Protein AF-A0A7G1HW44-F1 (afdb_monomer)

Solvent-accessible surface area (backbone atoms only — not comparable to full-atom values): 15250 Å² total; per-residue (Å²): 143,89,87,84,89,88,86,82,90,78,90,86,83,90,76,84,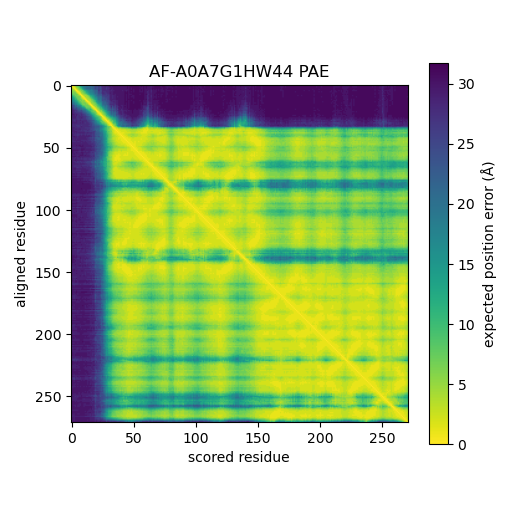83,81,76,78,78,68,87,70,71,72,80,70,82,71,68,96,60,76,20,38,31,26,34,92,52,54,68,44,82,44,69,32,54,98,80,53,42,61,50,80,44,70,35,37,39,75,42,32,75,57,61,30,33,32,36,53,46,84,44,67,51,65,42,99,84,75,46,72,44,55,23,75,90,33,51,45,72,74,47,43,72,42,64,27,54,59,75,40,43,60,34,66,45,36,33,39,40,41,67,88,74,52,46,67,87,48,66,28,33,39,32,41,38,60,43,62,69,40,75,40,33,60,31,94,88,48,30,47,41,31,37,42,36,40,32,50,50,75,53,75,44,73,46,82,41,61,20,42,37,36,35,55,84,80,71,45,74,45,80,29,55,34,33,36,33,76,79,44,69,30,37,34,35,44,43,62,83,35,87,89,12,45,44,61,41,41,38,51,98,88,30,44,30,39,26,67,79,40,70,36,49,74,43,93,91,61,41,59,30,27,36,32,32,42,35,37,52,41,77,89,77,42,26,40,43,29,43,35,36,46,32,27,65,54,97,93,38,85,43,63,75,71,85,57,66,30,60,35,36,38,34,58,44,95,80

Radius of gyration: 30.4 Å; Cα contacts (8 Å, |Δi|>4): 606; chains: 1; bounding box: 50×98×84 Å

Foldseek 3Di:
DDDDDDDDDDDDDDDDPPDPPPVPPDPPVDDPQQKAKAFPDQEAEDAAELPRQKDKGKMFIPDLAAKFKKFKDKDFDADPVRHTAAAPVFKDWPDGIWMRHRPDGMTITMIGGDSVPAAQVHWHKIKIAIDTDPSYDHDPPHHRMHIYIYHHDFDKDKDPAWKWKQWPPVRDIDTFIWIATPRFRKIWTACRPHHRQIWIWHADPQQKIWGPWDFRDADPVQGTKTKTWIFGQPPVQQKTWIFIFIWGDDPNDIDTPPPGTTIMMIRDDPD

Organism: NCBI:txid2751153

Mean predicted aligned error: 10.19 Å

pLDDT: mean 86.53, std 17.84, range [30.5, 98.56]

Nearest PDB structures (foldseek):
  4dqa-assembly1_A  TM=3.983E-01  e=2.771E-07  Bacteroides ovatus ATCC 8483
  5d6h-assembly1_A  TM=4.907E-01  e=2.111E-04  Acinetobacter baumannii
  6fq0-assembly1_A  TM=4.341E-01  e=9.930E-05  Acinetobacter baumannii
  6fq0-assembly2_C  TM=4.669E-01  e=2.714E-04  Acinetobacter baumannii
  6fqa-assembly1_A  TM=3.899E-01  e=3.318E-04  Acinetobacter baumannii

Structure (mmCIF, N/CA/C/O backbone):
data_AF-A0A7G1HW44-F1
#
_entry.id   AF-A0A7G1HW44-F1
#
loop_
_atom_site.group_PDB
_atom_site.id
_atom_site.type_symbol
_atom_site.label_atom_id
_atom_site.label_alt_id
_atom_site.label_comp_id
_atom_site.label_asym_id
_atom_site.label_entity_id
_atom_site.label_seq_id
_atom_site.pdbx_PDB_ins_code
_atom_site.Cartn_x
_atom_site.Cartn_y
_atom_site.Cartn_z
_atom_site.occupancy
_atom_site.B_iso_or_equiv
_atom_site.auth_seq_id
_atom_site.auth_comp_id
_atom_site.auth_asym_id
_atom_site.auth_atom_id
_atom_site.pdbx_PDB_model_num
ATOM 1 N N . MET A 1 1 ? -28.325 -77.961 57.033 1.00 35.78 1 MET A N 1
ATOM 2 C CA . MET A 1 1 ? -27.182 -78.465 57.826 1.00 35.78 1 MET A CA 1
ATOM 3 C C . MET A 1 1 ? -26.415 -79.504 57.015 1.00 35.78 1 MET A C 1
ATOM 5 O O . MET A 1 1 ? -26.866 -80.635 56.928 1.00 35.78 1 MET A O 1
ATOM 9 N N . LYS A 1 2 ? -25.303 -79.101 56.390 1.00 31.94 2 LYS A 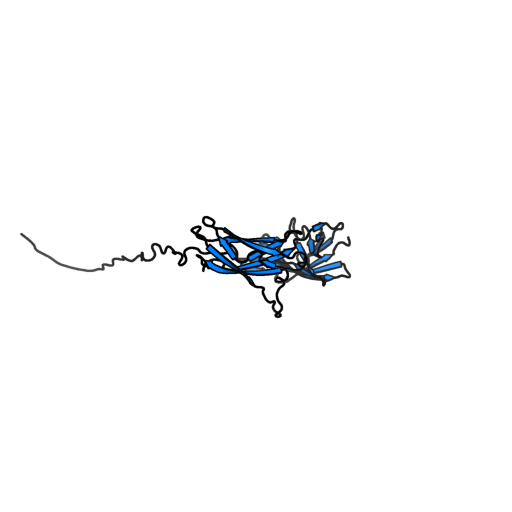N 1
ATOM 10 C CA . LYS A 1 2 ? -24.035 -79.847 56.276 1.00 31.94 2 LYS A CA 1
ATOM 11 C C . LYS A 1 2 ? -23.067 -79.009 55.435 1.00 31.94 2 LYS A C 1
ATOM 13 O O . LYS A 1 2 ? -23.323 -78.721 54.275 1.00 31.94 2 LYS A O 1
ATOM 18 N N . MET A 1 3 ? -21.997 -78.586 56.093 1.00 30.50 3 MET A N 1
ATOM 19 C CA . MET A 1 3 ? -20.846 -77.860 55.570 1.00 30.50 3 MET A CA 1
ATOM 20 C C . MET A 1 3 ? -19.638 -78.784 55.757 1.00 30.50 3 MET A C 1
ATOM 22 O O . MET A 1 3 ? -19.587 -79.453 56.784 1.00 30.50 3 MET A O 1
ATOM 26 N N . ASN A 1 4 ? -18.724 -78.833 54.784 1.00 34.66 4 ASN A N 1
ATOM 27 C CA . ASN A 1 4 ? -17.294 -79.185 54.909 1.00 34.66 4 ASN A CA 1
ATOM 28 C C . ASN A 1 4 ? -16.662 -78.951 53.519 1.00 34.66 4 ASN A C 1
ATOM 30 O O . ASN A 1 4 ? -16.995 -79.659 52.578 1.00 34.66 4 ASN A O 1
ATOM 34 N N . LYS A 1 5 ? -16.035 -77.795 53.253 1.00 36.66 5 LYS A N 1
ATOM 35 C CA . LYS A 1 5 ? -14.621 -77.423 53.496 1.00 36.66 5 LYS A CA 1
ATOM 36 C C . LYS A 1 5 ? -13.607 -78.397 52.889 1.00 36.66 5 LYS A C 1
ATOM 38 O O . LYS A 1 5 ? -13.350 -79.409 53.517 1.00 36.66 5 LYS A O 1
ATOM 43 N N . TYR A 1 6 ? -12.953 -77.987 51.794 1.00 39.91 6 TYR A N 1
ATOM 44 C CA . TYR A 1 6 ? -11.495 -78.081 51.621 1.00 39.91 6 TYR A CA 1
ATOM 45 C C . TYR A 1 6 ? -10.973 -76.901 50.780 1.00 39.91 6 TYR A C 1
ATOM 47 O O . TYR A 1 6 ? -11.603 -76.469 49.819 1.00 39.91 6 TYR A O 1
ATOM 55 N N . ILE A 1 7 ? -9.849 -76.364 51.251 1.00 44.31 7 ILE A N 1
ATOM 56 C CA . ILE A 1 7 ? -9.056 -75.207 50.808 1.00 44.31 7 ILE A CA 1
ATOM 57 C C . ILE A 1 7 ? -7.880 -75.727 49.971 1.00 44.31 7 ILE A C 1
ATOM 59 O O . ILE A 1 7 ? -7.338 -76.749 50.366 1.00 44.31 7 ILE A O 1
ATOM 63 N N . PHE A 1 8 ? -7.466 -75.020 48.909 1.00 35.97 8 PHE A N 1
ATOM 64 C CA . PHE A 1 8 ? -6.069 -74.798 48.444 1.00 35.97 8 PHE A CA 1
ATOM 65 C C . PHE A 1 8 ? -6.146 -73.961 47.145 1.00 35.97 8 PHE A C 1
ATOM 67 O O . PHE A 1 8 ? -6.734 -74.421 46.176 1.00 35.97 8 PHE A O 1
ATOM 74 N N . GLY A 1 9 ? -5.849 -72.651 47.161 1.00 31.97 9 GLY A N 1
ATOM 75 C CA . GLY A 1 9 ? -4.537 -72.064 46.804 1.00 31.97 9 GLY A CA 1
ATOM 76 C C . GLY A 1 9 ? -4.448 -71.879 45.272 1.00 31.97 9 GLY A C 1
ATOM 77 O O . GLY A 1 9 ? -4.696 -72.826 44.551 1.00 31.97 9 GLY A O 1
ATOM 78 N N . THR A 1 10 ? -4.118 -70.747 44.644 1.00 38.28 10 THR A N 1
ATOM 79 C CA . THR A 1 10 ? -3.303 -69.588 45.033 1.00 38.28 10 THR A CA 1
ATOM 80 C C . THR A 1 10 ? -3.475 -68.516 43.929 1.00 38.28 10 THR A C 1
ATOM 82 O O . THR A 1 10 ? -3.509 -68.875 42.759 1.00 38.28 10 THR A O 1
ATOM 85 N N . LEU A 1 11 ? -3.565 -67.236 44.326 1.00 32.91 11 LEU A N 1
ATOM 86 C CA . LEU A 1 11 ? -2.976 -66.026 43.706 1.00 32.91 11 LEU A CA 1
ATOM 87 C C . LEU A 1 11 ? -3.201 -65.707 42.200 1.00 32.91 11 LEU A C 1
ATOM 89 O O . LEU A 1 11 ? -2.666 -66.392 41.340 1.00 32.91 11 LEU A O 1
ATOM 93 N N . LEU A 1 12 ? -3.827 -64.560 41.881 1.00 35.59 12 LEU A N 1
ATOM 94 C CA . LEU A 1 12 ? -3.123 -63.327 41.456 1.00 35.59 12 LEU A CA 1
ATOM 95 C C . LEU A 1 12 ? -4.098 -62.193 41.030 1.00 35.59 12 LEU A C 1
ATOM 97 O O . LEU A 1 12 ? -4.793 -62.285 40.027 1.00 35.59 12 LEU A O 1
ATOM 101 N N . ILE A 1 13 ? -4.042 -61.112 41.819 1.00 39.69 13 ILE A N 1
ATOM 102 C CA . ILE A 1 13 ? -4.157 -59.676 41.488 1.00 39.69 13 ILE A CA 1
ATOM 103 C C . ILE A 1 13 ? -5.475 -59.143 40.896 1.00 39.69 13 ILE A C 1
ATOM 105 O O . ILE A 1 13 ? -5.727 -59.134 39.696 1.00 39.69 13 ILE A O 1
ATOM 109 N N . SER A 1 14 ? -6.236 -58.524 41.797 1.00 42.66 14 SER A N 1
ATOM 110 C CA . SER A 1 14 ? -7.119 -57.390 41.547 1.00 42.66 14 SER A CA 1
ATOM 111 C C . SER A 1 14 ? -6.328 -56.136 41.158 1.00 42.66 14 SER A C 1
ATOM 113 O O . SER A 1 14 ? -5.509 -55.679 41.955 1.00 42.66 14 SER A O 1
ATOM 115 N N . SER A 1 15 ? -6.677 -55.521 40.030 1.00 41.69 15 SER A N 1
ATOM 116 C CA . SER A 1 15 ? -6.490 -54.083 39.809 1.00 41.69 15 SER A CA 1
ATOM 117 C C . SER A 1 15 ? -7.667 -53.558 38.997 1.00 41.69 15 SER A C 1
ATOM 119 O O . SER A 1 15 ? -7.714 -53.690 37.777 1.00 41.69 15 SER A O 1
ATOM 121 N N . PHE A 1 16 ? -8.635 -52.970 39.698 1.00 39.31 16 PHE A N 1
ATOM 122 C CA . PHE A 1 16 ? -9.555 -52.007 39.111 1.00 39.31 16 PHE A CA 1
ATOM 123 C C . PHE A 1 16 ? -8.724 -50.832 38.585 1.00 39.31 16 PHE A C 1
ATOM 125 O O . PHE A 1 16 ? -8.149 -50.092 39.378 1.00 39.31 16 PHE A O 1
ATOM 132 N N . LEU A 1 17 ? -8.673 -50.639 37.268 1.00 38.75 17 LEU A N 1
ATOM 133 C CA . LEU A 1 17 ? -8.375 -49.328 36.695 1.00 38.75 17 LEU A CA 1
ATOM 134 C C . LEU A 1 17 ? -9.709 -48.613 36.473 1.00 38.75 17 LEU A C 1
ATOM 136 O O . LEU A 1 17 ? -10.231 -48.542 35.366 1.00 38.75 17 LEU A O 1
ATOM 140 N N . ILE A 1 18 ? -10.280 -48.130 37.577 1.00 53.81 18 ILE A N 1
ATOM 141 C CA . ILE A 1 18 ? -11.112 -46.928 37.552 1.00 53.81 18 ILE A CA 1
ATOM 142 C C . ILE A 1 18 ? -10.111 -45.780 37.619 1.00 53.81 18 ILE A C 1
ATOM 144 O O . ILE A 1 18 ? -9.377 -45.665 38.597 1.00 53.81 18 ILE A O 1
ATOM 148 N N . GLY A 1 19 ? -10.036 -44.994 36.553 1.00 43.62 19 GLY A N 1
ATOM 149 C CA . GLY A 1 19 ? -9.106 -43.873 36.474 1.00 43.62 19 GLY A CA 1
ATOM 150 C C . GLY A 1 19 ? -8.881 -43.365 35.057 1.00 43.62 19 GLY A C 1
ATOM 151 O O . GLY A 1 19 ? -7.753 -43.045 34.703 1.00 43.62 19 GLY A O 1
ATOM 152 N N . CYS A 1 20 ? -9.925 -43.305 34.226 1.00 42.66 20 CYS A N 1
ATOM 153 C CA . CYS A 1 20 ? -9.957 -42.227 33.246 1.00 42.66 20 CYS A CA 1
ATOM 154 C C . CYS A 1 20 ? -10.457 -41.014 34.017 1.00 42.66 20 CYS A C 1
ATOM 156 O O . CYS A 1 20 ? -11.630 -40.972 34.383 1.00 42.66 20 CYS A O 1
ATOM 158 N N . ASP A 1 21 ? -9.537 -40.102 34.316 1.00 43.69 21 ASP A N 1
ATOM 159 C CA . ASP A 1 21 ? -9.827 -38.777 34.849 1.00 43.69 21 ASP A CA 1
ATOM 160 C C . ASP A 1 21 ? -10.982 -38.162 34.047 1.00 43.69 21 ASP A C 1
ATOM 162 O O . ASP A 1 21 ? -10.829 -37.777 32.886 1.00 43.69 21 ASP A O 1
ATOM 166 N N . GLN A 1 22 ? -12.168 -38.122 34.655 1.00 47.12 22 GLN A N 1
ATOM 167 C CA . GLN A 1 22 ? -13.298 -37.334 34.165 1.00 47.12 22 GLN A CA 1
ATOM 168 C C . GLN A 1 22 ? -13.203 -35.879 34.651 1.00 47.12 22 GLN A C 1
ATOM 170 O O . GLN A 1 22 ? -14.144 -35.111 34.470 1.00 47.12 22 GLN A O 1
ATOM 175 N N . ASP A 1 23 ? -12.048 -35.465 35.177 1.00 43.97 23 ASP A N 1
ATOM 176 C CA . ASP A 1 23 ? -11.799 -34.118 35.700 1.00 43.97 23 ASP A CA 1
ATOM 177 C C . ASP A 1 23 ? -11.651 -33.034 34.613 1.00 43.97 23 ASP A C 1
ATOM 179 O O . ASP A 1 23 ? -11.389 -31.873 34.916 1.00 43.97 23 ASP A O 1
ATOM 183 N N . ASN A 1 24 ? -11.883 -33.369 33.339 1.00 46.97 24 ASN A N 1
ATOM 184 C CA . ASN A 1 24 ? -11.988 -32.389 32.251 1.00 46.97 24 ASN A CA 1
ATOM 185 C C . ASN A 1 24 ? -13.293 -32.506 31.447 1.00 46.97 24 ASN A C 1
ATOM 187 O O . ASN A 1 24 ? -13.356 -32.101 30.285 1.00 46.97 24 ASN A O 1
ATOM 191 N N . ILE A 1 25 ? -14.366 -33.020 32.055 1.00 44.84 25 ILE A N 1
ATOM 192 C CA . ILE A 1 25 ? -15.710 -32.773 31.529 1.00 44.84 25 ILE A CA 1
ATOM 193 C C . ILE A 1 25 ? -16.033 -31.299 31.804 1.00 44.84 25 ILE A C 1
ATOM 195 O O . ILE A 1 25 ? -16.249 -30.884 32.939 1.00 44.84 25 ILE A O 1
ATOM 199 N N . THR A 1 26 ? -16.035 -30.505 30.731 1.00 42.62 26 THR A N 1
ATOM 200 C CA . THR A 1 26 ? -16.551 -29.128 30.669 1.00 42.62 26 THR A CA 1
ATOM 201 C C . THR A 1 26 ? -15.900 -28.123 31.624 1.00 42.62 26 THR A C 1
ATOM 203 O O . THR A 1 26 ? -16.559 -27.568 32.497 1.00 42.62 26 THR A O 1
ATOM 206 N N . ARG A 1 27 ? -14.649 -27.727 31.359 1.00 39.88 27 ARG A N 1
ATOM 207 C CA . ARG A 1 27 ? -14.338 -26.298 31.524 1.00 39.88 27 ARG A CA 1
ATOM 208 C C . ARG A 1 27 ? -15.000 -25.559 30.368 1.00 39.88 27 ARG A C 1
ATOM 210 O O . ARG A 1 27 ? -14.387 -25.327 29.330 1.00 39.88 27 ARG A O 1
ATOM 217 N N . ILE A 1 28 ? -16.285 -25.254 30.531 1.00 47.22 28 ILE A N 1
ATOM 218 C CA . ILE A 1 28 ? -16.857 -24.102 29.842 1.00 47.22 28 ILE A CA 1
ATOM 219 C C . ILE A 1 28 ? -16.009 -22.937 30.344 1.00 47.22 28 ILE A C 1
ATOM 221 O O . ILE A 1 28 ? -15.959 -22.688 31.547 1.00 47.22 28 ILE A O 1
ATOM 225 N N . TYR A 1 29 ? -15.241 -22.316 29.453 1.00 43.34 29 TYR A N 1
ATOM 226 C CA . TYR A 1 29 ? -14.604 -21.048 29.772 1.00 43.34 29 TYR A CA 1
ATOM 227 C C . TYR A 1 29 ? -15.740 -20.044 29.957 1.00 43.34 29 TYR A C 1
ATOM 229 O O . TYR A 1 29 ? -16.271 -19.514 28.985 1.00 43.34 29 TYR A O 1
ATOM 237 N N . GLU A 1 30 ? -16.177 -19.855 31.198 1.00 48.72 30 GLU A N 1
ATOM 238 C CA . GLU A 1 30 ? -17.011 -18.717 31.541 1.00 48.72 30 GLU A CA 1
ATOM 239 C C . GLU A 1 30 ? -16.129 -17.476 31.425 1.00 48.72 30 GLU A C 1
ATOM 241 O O . GLU A 1 30 ? -15.041 -17.405 31.993 1.00 48.72 30 GLU A O 1
ATOM 246 N N . SER A 1 31 ? -16.561 -16.527 30.601 1.00 52.78 31 SER A N 1
ATOM 247 C CA . SER A 1 31 ? -15.946 -15.209 30.520 1.00 52.78 31 SER A CA 1
ATOM 248 C C . SER A 1 31 ? -15.977 -14.570 31.908 1.00 52.78 31 SER A C 1
ATOM 250 O O . SER A 1 31 ? -17.054 -14.287 32.429 1.00 52.78 31 SER A O 1
ATOM 252 N N . ASP A 1 32 ? -14.810 -14.277 32.484 1.00 57.69 32 ASP A N 1
ATOM 253 C CA . ASP A 1 32 ? -14.697 -13.659 33.814 1.00 57.69 32 ASP A CA 1
ATOM 254 C C . ASP A 1 32 ? -15.343 -12.250 33.881 1.00 57.69 32 ASP A C 1
ATOM 256 O O . ASP A 1 32 ? -15.446 -11.652 34.952 1.00 57.69 32 ASP A O 1
ATOM 260 N N . THR A 1 33 ? -15.750 -11.681 32.734 1.00 57.88 33 THR A N 1
ATOM 261 C CA . THR A 1 33 ? -16.135 -10.261 32.572 1.00 57.88 33 THR A CA 1
ATOM 262 C C . THR A 1 33 ? -17.417 -10.014 31.760 1.00 57.88 33 THR A C 1
ATOM 264 O O . THR A 1 33 ? -17.798 -8.859 31.577 1.00 57.88 33 THR A O 1
ATOM 267 N N . TYR A 1 34 ? -18.116 -11.058 31.304 1.00 66.56 34 TYR A N 1
ATOM 268 C CA . TYR A 1 34 ? -19.456 -11.012 30.684 1.00 66.56 34 TYR A CA 1
ATOM 269 C C . TYR A 1 34 ? -19.645 -10.208 29.381 1.00 66.56 34 TYR A C 1
ATOM 271 O O . TYR A 1 34 ? -20.762 -10.187 28.863 1.00 66.56 34 TYR A O 1
ATOM 279 N N . ASN A 1 35 ? -18.610 -9.579 28.808 1.00 81.06 35 ASN A N 1
ATOM 280 C CA . ASN A 1 35 ? -18.684 -8.959 27.479 1.00 81.06 35 ASN A CA 1
ATOM 281 C C . ASN A 1 35 ? -17.291 -8.555 26.950 1.00 81.06 35 ASN A C 1
ATOM 283 O O . ASN A 1 35 ? -16.842 -7.420 27.160 1.00 81.06 35 ASN A O 1
ATOM 287 N N . TYR A 1 36 ? -16.588 -9.471 26.278 1.00 89.19 36 TYR A N 1
ATOM 288 C CA . TYR A 1 36 ? -15.274 -9.166 25.710 1.00 89.19 36 TYR A CA 1
ATOM 289 C C . TYR A 1 36 ? -15.357 -8.369 24.414 1.00 89.19 36 TYR A C 1
ATOM 291 O O . TYR A 1 36 ? -16.129 -8.713 23.525 1.00 89.19 36 TYR A O 1
ATOM 299 N N . ILE A 1 37 ? -14.503 -7.353 24.285 1.00 90.94 37 ILE A N 1
ATOM 300 C CA . ILE A 1 37 ? -14.380 -6.507 23.094 1.00 90.94 37 ILE A CA 1
ATOM 301 C C . ILE A 1 37 ? -13.022 -6.728 22.431 1.00 90.94 37 ILE A C 1
ATOM 303 O O . ILE A 1 37 ? -11.995 -6.843 23.109 1.00 90.94 37 ILE A O 1
ATOM 307 N N . SER A 1 38 ? -13.011 -6.791 21.100 1.00 93.06 38 SER A N 1
ATOM 308 C CA . SER A 1 38 ? -11.784 -6.934 20.316 1.00 93.06 38 SER A CA 1
ATOM 309 C C . SER A 1 38 ? -11.924 -6.444 18.874 1.00 93.06 38 SER A C 1
ATOM 311 O O . SER A 1 38 ? -13.026 -6.339 18.328 1.00 93.06 38 SER A O 1
ATOM 313 N N . PHE A 1 39 ? -10.781 -6.177 18.246 1.00 94.88 39 PHE A N 1
ATOM 314 C CA . PHE A 1 39 ? -10.674 -6.131 16.793 1.00 94.88 39 PHE A CA 1
ATOM 315 C C . PHE A 1 39 ? -10.660 -7.548 16.214 1.00 94.88 39 PHE A C 1
ATOM 317 O O . PHE A 1 39 ? -10.146 -8.480 16.834 1.00 94.88 39 PHE A O 1
ATOM 324 N N . GLN A 1 40 ? -11.156 -7.690 14.985 1.00 91.31 40 GLN A N 1
ATOM 325 C CA . GLN A 1 40 ? -11.051 -8.943 14.233 1.00 91.31 40 GLN A CA 1
ATOM 326 C C . GLN A 1 40 ? -9.613 -9.220 13.766 1.00 91.31 40 GLN A C 1
ATOM 328 O O . GLN A 1 40 ? -9.179 -10.367 13.754 1.00 91.31 40 GLN A O 1
ATOM 333 N N . ASN A 1 41 ? -8.876 -8.164 13.410 1.00 91.44 41 ASN A N 1
ATOM 334 C CA . ASN A 1 41 ? -7.503 -8.221 12.913 1.00 91.44 41 ASN A CA 1
ATOM 335 C C . ASN A 1 41 ? -6.615 -7.263 13.719 1.00 91.44 41 ASN A C 1
ATOM 337 O O . ASN A 1 41 ? -7.101 -6.272 14.261 1.00 91.44 41 ASN A O 1
ATOM 341 N N . ASP A 1 42 ? -5.312 -7.528 13.768 1.00 92.00 42 ASP A N 1
ATOM 342 C CA . ASP A 1 42 ? -4.312 -6.658 14.403 1.00 92.00 42 ASP A CA 1
ATOM 343 C C . ASP A 1 42 ? -3.586 -5.733 13.417 1.00 92.00 42 ASP A C 1
ATOM 345 O O . ASP A 1 42 ? -2.875 -4.824 13.849 1.00 92.00 42 ASP A O 1
ATOM 349 N N . VAL A 1 43 ? -3.812 -5.900 12.111 1.00 95.00 43 VAL A N 1
ATOM 350 C CA . VAL A 1 43 ? -3.292 -5.025 11.054 1.00 95.00 43 VAL A CA 1
ATOM 351 C C . VAL A 1 43 ? -4.396 -4.678 10.056 1.00 95.00 43 VAL A C 1
ATOM 353 O O . VAL A 1 43 ? -5.142 -5.547 9.606 1.00 95.00 43 VAL A O 1
ATOM 356 N N . LEU A 1 44 ? -4.469 -3.403 9.676 1.00 95.94 44 LEU A N 1
ATOM 357 C CA . LEU A 1 44 ? -5.292 -2.887 8.588 1.00 95.94 44 LEU A CA 1
ATOM 358 C C . LEU A 1 44 ? -4.426 -2.019 7.675 1.00 95.94 44 LEU A C 1
ATOM 360 O O . LEU A 1 44 ? -3.958 -0.962 8.087 1.00 95.94 44 LEU A O 1
ATOM 364 N N . ASN A 1 45 ? -4.253 -2.443 6.425 1.00 95.38 45 ASN A N 1
ATOM 365 C CA . ASN A 1 45 ? -3.635 -1.624 5.385 1.00 95.38 45 ASN A CA 1
ATOM 366 C C . ASN A 1 45 ? -4.736 -1.108 4.457 1.00 95.38 45 ASN A C 1
ATOM 368 O O . ASN A 1 45 ? -5.543 -1.895 3.961 1.00 95.38 45 ASN A O 1
ATOM 372 N N . LYS A 1 46 ? -4.779 0.204 4.234 1.00 95.75 46 LYS A N 1
ATOM 373 C CA . LYS A 1 46 ? -5.808 0.860 3.430 1.00 95.75 46 LYS A CA 1
ATOM 374 C C . LYS A 1 46 ? -5.168 1.845 2.456 1.00 95.75 46 LYS A C 1
ATOM 376 O O . LYS A 1 46 ? -4.482 2.781 2.860 1.00 95.75 46 LYS A O 1
ATOM 381 N N . GLU A 1 47 ? -5.443 1.651 1.173 1.00 95.94 47 GLU A N 1
ATOM 382 C CA . GLU A 1 47 ? -5.283 2.706 0.176 1.00 95.94 47 GLU A CA 1
ATOM 383 C C . GLU A 1 47 ? -6.588 3.513 0.122 1.00 95.94 47 GLU A C 1
ATOM 385 O O . GLU A 1 47 ? -7.663 2.936 -0.069 1.00 95.94 47 GLU A O 1
ATOM 390 N N . VAL A 1 48 ? -6.510 4.825 0.355 1.00 96.44 48 VAL A N 1
ATOM 391 C CA . VAL A 1 48 ? -7.673 5.725 0.337 1.00 96.44 48 VAL A CA 1
ATOM 392 C C . VAL A 1 48 ? -7.845 6.387 -1.020 1.00 96.44 48 VAL A C 1
ATOM 394 O O . VAL A 1 48 ? -6.875 6.830 -1.642 1.00 96.44 48 VAL A O 1
ATOM 397 N N . GLU A 1 49 ? -9.095 6.466 -1.470 1.00 95.31 49 GLU A N 1
ATOM 398 C CA . GLU A 1 49 ? -9.465 7.159 -2.705 1.00 95.31 49 GLU A CA 1
ATOM 399 C C . GLU A 1 49 ? -9.246 8.681 -2.594 1.00 95.31 49 GLU A C 1
ATOM 401 O O . GLU A 1 49 ? -9.116 9.243 -1.504 1.00 95.31 49 GLU A O 1
ATOM 406 N N . LYS A 1 50 ? -9.259 9.393 -3.732 1.00 92.25 50 LYS A N 1
ATOM 407 C CA . LYS A 1 50 ? -8.956 10.841 -3.800 1.00 92.25 50 LYS A CA 1
ATOM 408 C C . LYS A 1 50 ? -9.772 11.715 -2.841 1.00 92.25 50 LYS A C 1
ATOM 410 O O . LYS A 1 50 ? -9.279 12.764 -2.432 1.00 92.25 50 LYS A O 1
ATOM 415 N N . THR A 1 51 ? -10.992 11.296 -2.514 1.00 93.62 51 THR A N 1
ATOM 416 C CA . THR A 1 51 ? -11.943 12.023 -1.661 1.00 93.62 51 THR A CA 1
ATOM 417 C C . THR A 1 51 ? -12.339 11.246 -0.403 1.00 93.62 51 THR A C 1
ATOM 419 O O . THR A 1 51 ? -13.235 11.680 0.315 1.00 93.62 51 THR A O 1
ATOM 422 N N . GLU A 1 52 ? -11.722 10.093 -0.131 1.00 95.44 52 GLU A N 1
ATOM 423 C CA . GLU A 1 52 ? -12.028 9.257 1.038 1.00 95.44 52 GLU A CA 1
ATOM 424 C C . GLU A 1 52 ? -11.268 9.782 2.264 1.00 95.44 52 GLU A C 1
ATOM 426 O O . GLU A 1 52 ? -10.188 9.316 2.616 1.00 95.44 52 GLU A O 1
ATOM 431 N N . ASN A 1 53 ? -11.816 10.821 2.892 1.00 96.12 53 ASN A N 1
ATOM 432 C CA . ASN A 1 53 ? -11.220 11.492 4.051 1.00 96.12 53 ASN A CA 1
ATOM 433 C C . ASN A 1 53 ? -11.650 10.888 5.400 1.00 96.12 53 ASN A C 1
ATOM 435 O O . ASN A 1 53 ? -11.345 11.452 6.450 1.00 96.12 53 ASN A O 1
ATOM 439 N N . THR A 1 54 ? -12.378 9.773 5.384 1.00 96.75 54 THR A N 1
ATOM 440 C CA . THR A 1 54 ? -12.828 9.069 6.587 1.00 96.75 54 THR A CA 1
ATOM 441 C C . THR A 1 54 ? -12.583 7.573 6.449 1.00 96.75 54 THR A C 1
ATOM 443 O O . THR A 1 54 ? -12.637 7.028 5.348 1.00 96.75 54 THR A O 1
ATOM 446 N N . LEU A 1 55 ? -12.307 6.905 7.569 1.00 97.31 55 LEU A N 1
ATOM 447 C CA . LEU A 1 55 ? -12.168 5.451 7.634 1.00 97.31 55 LEU A CA 1
ATOM 448 C C . LEU A 1 55 ? -12.927 4.914 8.844 1.00 97.31 55 LEU A C 1
ATOM 450 O O . LEU A 1 55 ? -12.711 5.364 9.967 1.00 97.31 55 LEU A O 1
ATOM 454 N N . GLU A 1 56 ? -13.794 3.932 8.614 1.00 97.50 56 GLU A N 1
ATOM 455 C CA . GLU A 1 56 ? -14.513 3.234 9.676 1.00 97.50 56 GLU A CA 1
ATOM 456 C C . GLU A 1 56 ? -13.857 1.880 9.960 1.00 97.50 56 GLU A C 1
ATOM 458 O O . GLU A 1 56 ? -13.591 1.100 9.046 1.00 97.50 56 GLU A O 1
ATOM 463 N N . ILE A 1 57 ? -13.608 1.598 11.236 1.00 97.31 57 ILE A N 1
ATOM 464 C CA . ILE A 1 57 ? -12.996 0.357 11.708 1.00 97.31 57 ILE A CA 1
ATOM 465 C C . ILE A 1 57 ? -13.958 -0.304 12.685 1.00 97.31 57 ILE A C 1
ATOM 467 O O . ILE A 1 57 ? -14.295 0.267 13.726 1.00 9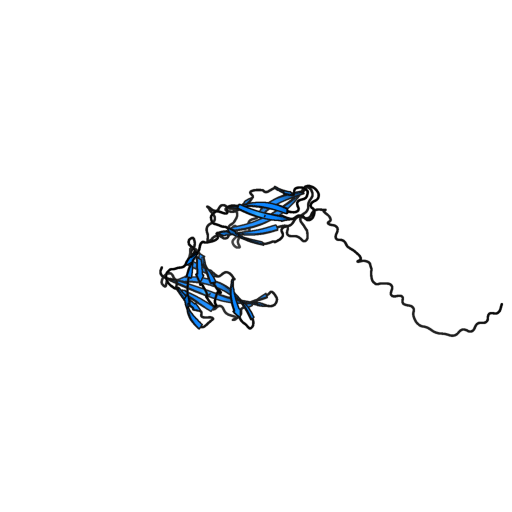7.31 57 ILE A O 1
ATOM 471 N N . SER A 1 58 ? -14.387 -1.515 12.345 1.00 96.50 58 SER A N 1
ATOM 472 C CA . SER A 1 58 ? -15.290 -2.304 13.174 1.00 96.50 58 SER A CA 1
ATOM 473 C C . SER A 1 58 ? -14.567 -2.897 14.379 1.00 96.50 58 SER A C 1
ATOM 475 O O . SER A 1 58 ? -13.485 -3.481 14.264 1.00 96.50 58 SER A O 1
ATOM 477 N N . ILE A 1 59 ? -15.205 -2.775 15.536 1.00 95.12 59 ILE A N 1
ATOM 478 C CA . ILE A 1 59 ? -14.878 -3.500 16.758 1.00 95.12 59 ILE A CA 1
ATOM 479 C C . ILE A 1 59 ? -16.074 -4.349 17.160 1.00 95.12 59 ILE A C 1
ATOM 481 O O . ILE A 1 59 ? -17.226 -3.945 16.990 1.00 95.12 59 ILE A O 1
ATOM 485 N N . TYR A 1 60 ? -15.790 -5.521 17.709 1.00 94.06 60 TYR A N 1
ATOM 486 C CA . TYR A 1 60 ? -16.811 -6.506 18.024 1.00 94.06 60 TYR A CA 1
ATOM 487 C C . TYR A 1 60 ? -16.829 -6.805 19.505 1.00 94.06 60 TYR A C 1
ATOM 489 O O . TYR A 1 60 ? -15.792 -6.752 20.172 1.00 94.06 60 TYR A O 1
ATOM 497 N N . ARG A 1 61 ? -18.015 -7.154 19.994 1.00 91.75 61 ARG A N 1
ATOM 498 C CA . ARG A 1 61 ? -18.232 -7.617 21.354 1.00 91.75 61 ARG A CA 1
ATOM 499 C C . ARG A 1 61 ? -18.872 -9.002 21.378 1.00 91.75 61 ARG A C 1
ATOM 501 O O . ARG A 1 61 ? -19.665 -9.334 20.500 1.00 91.75 61 ARG A O 1
ATOM 508 N N . GLU A 1 62 ? -18.525 -9.795 22.381 1.00 89.19 62 GLU A N 1
ATOM 509 C CA . GLU A 1 62 ? -19.002 -11.171 22.552 1.00 89.19 62 GLU A CA 1
ATOM 510 C C . GLU A 1 62 ? -20.489 -11.236 22.933 1.00 89.19 62 GLU A C 1
ATOM 512 O O . GLU A 1 62 ? -21.223 -12.076 22.417 1.00 89.19 62 GLU A O 1
ATOM 517 N N . SER A 1 63 ? -20.945 -10.334 23.810 1.00 86.69 63 SER A N 1
ATOM 518 C CA . SER A 1 63 ? -22.315 -10.321 24.327 1.00 86.69 63 SER A CA 1
ATOM 519 C C . SER A 1 63 ? -23.075 -9.092 23.847 1.00 86.69 63 SER A C 1
ATOM 521 O O . SER A 1 63 ? -22.599 -7.964 23.951 1.00 86.69 63 SER A O 1
ATOM 523 N N . THR A 1 64 ? -24.299 -9.287 23.360 1.00 90.00 64 THR A N 1
ATOM 524 C CA . THR A 1 64 ? -25.195 -8.192 22.955 1.00 90.00 64 THR A CA 1
ATOM 525 C C . THR A 1 64 ? -26.065 -7.667 24.097 1.00 90.00 64 THR A C 1
ATOM 527 O O . THR A 1 64 ? -26.833 -6.724 23.896 1.00 90.00 64 THR A O 1
ATOM 530 N N . GLN A 1 65 ? -25.954 -8.252 25.293 1.00 87.19 65 GLN A N 1
ATOM 531 C CA . GLN A 1 65 ? -26.748 -7.850 26.451 1.00 87.19 65 GLN A CA 1
ATOM 532 C C . GLN A 1 65 ? -26.249 -6.527 27.032 1.00 87.19 65 GLN A C 1
ATOM 534 O O . GLN A 1 65 ? -25.052 -6.333 27.249 1.00 87.19 65 GLN A O 1
ATOM 539 N N . GLY A 1 66 ? -27.190 -5.619 27.297 1.00 86.88 66 GLY A N 1
ATOM 540 C CA . GLY A 1 66 ? -26.907 -4.302 27.852 1.00 86.88 66 GLY A CA 1
ATOM 541 C C . GLY A 1 66 ? -26.072 -3.397 26.941 1.00 86.88 66 GLY A C 1
ATOM 542 O O . GLY A 1 66 ? -25.630 -3.765 25.844 1.00 86.88 66 GLY A O 1
ATOM 543 N N . ASN A 1 67 ? -25.851 -2.178 27.424 1.00 89.12 67 ASN A N 1
ATOM 544 C CA . ASN A 1 67 ? -24.951 -1.220 26.793 1.00 89.12 67 ASN A CA 1
ATOM 545 C C . ASN A 1 67 ? -23.525 -1.422 27.308 1.00 89.12 67 ASN A C 1
ATOM 547 O O . ASN A 1 67 ? -23.323 -1.668 28.499 1.00 89.12 67 ASN A O 1
ATOM 551 N N . ALA A 1 68 ? -22.550 -1.247 26.422 1.00 92.00 68 ALA A N 1
ATOM 552 C CA . ALA A 1 68 ? -21.131 -1.297 26.750 1.00 92.00 68 ALA A CA 1
ATOM 553 C C . ALA A 1 68 ? -20.382 -0.157 26.064 1.00 92.00 68 ALA A C 1
ATOM 555 O O . ALA A 1 68 ? -20.793 0.301 24.996 1.00 92.00 68 ALA A O 1
ATOM 556 N N . SER A 1 69 ? -19.275 0.295 26.652 1.00 93.62 69 SER A N 1
ATOM 557 C CA . SER A 1 69 ? -18.440 1.317 26.021 1.00 93.62 69 SER A CA 1
ATOM 558 C C . SER A 1 69 ? -16.948 1.122 26.260 1.00 93.62 69 SER A C 1
ATOM 560 O O . SER A 1 69 ? -16.518 0.682 27.327 1.00 93.62 69 SER A O 1
ATOM 562 N N . VAL A 1 70 ? -16.165 1.496 25.250 1.00 94.69 70 VAL A N 1
ATOM 563 C CA . VAL A 1 70 ? -14.698 1.525 25.271 1.00 94.69 70 VAL A CA 1
ATOM 564 C C . VAL A 1 70 ? -14.198 2.883 24.808 1.00 94.69 70 VAL A C 1
ATOM 566 O O . VAL A 1 70 ? -14.864 3.571 24.033 1.00 94.69 70 VAL A O 1
ATOM 569 N N . THR A 1 71 ? -13.003 3.247 25.249 1.00 96.75 71 THR A N 1
ATOM 570 C CA . THR A 1 71 ? -12.268 4.387 24.706 1.00 96.75 71 THR A CA 1
ATOM 571 C C . THR A 1 71 ? -11.256 3.894 23.676 1.00 96.75 71 THR A C 1
ATOM 573 O O . THR A 1 71 ? -10.568 2.904 23.919 1.00 96.75 71 THR A O 1
ATOM 576 N N . ALA A 1 72 ? -11.157 4.582 22.543 1.00 97.25 72 ALA A N 1
ATOM 577 C CA . ALA A 1 72 ? -10.119 4.399 21.540 1.00 97.25 72 ALA A CA 1
ATOM 578 C C . ALA A 1 72 ? -9.066 5.508 21.665 1.00 97.25 72 ALA A C 1
ATOM 580 O O . ALA A 1 72 ? -9.402 6.687 21.792 1.00 97.25 72 ALA A O 1
ATOM 581 N N . GLU A 1 73 ? -7.793 5.131 21.592 1.00 97.44 73 GLU A N 1
ATOM 582 C CA . GLU A 1 73 ? -6.655 6.049 21.672 1.00 97.44 73 GLU A CA 1
ATOM 583 C C . GLU A 1 73 ? -5.655 5.762 20.548 1.00 97.44 73 GLU A C 1
ATOM 585 O O . GLU A 1 73 ? -5.396 4.600 20.225 1.00 97.44 73 GLU A O 1
ATOM 590 N N . LEU A 1 74 ? -5.088 6.822 19.961 1.00 97.12 74 LEU A N 1
ATOM 591 C CA . LEU A 1 74 ? -4.071 6.723 18.913 1.00 97.12 74 LEU A CA 1
ATOM 592 C C . LEU A 1 74 ? -2.662 6.763 19.507 1.00 97.12 74 LEU A C 1
ATOM 594 O O . LEU A 1 74 ? -2.315 7.663 20.270 1.00 97.12 74 LEU A O 1
ATOM 598 N N . PHE A 1 75 ? -1.830 5.826 19.073 1.00 95.25 75 PHE A N 1
ATOM 599 C CA . PHE A 1 75 ? -0.418 5.724 19.408 1.00 95.25 75 PHE A CA 1
ATOM 600 C C . PHE A 1 75 ? 0.398 5.752 18.121 1.00 95.25 75 PHE A C 1
ATOM 602 O O . PHE A 1 75 ? 0.183 4.950 17.214 1.00 95.25 75 PHE A O 1
ATOM 609 N N . PHE A 1 76 ? 1.361 6.661 18.050 1.00 92.38 76 PHE A N 1
ATOM 610 C CA . PHE A 1 76 ? 2.233 6.814 16.891 1.00 92.38 76 PHE A CA 1
ATOM 611 C C . PHE A 1 76 ? 3.611 6.253 17.233 1.00 92.38 76 PHE A C 1
ATOM 613 O O . PHE A 1 76 ? 4.130 6.482 18.327 1.00 92.38 76 PHE A O 1
ATOM 620 N N . GLN A 1 77 ? 4.148 5.424 16.338 1.00 82.44 77 GLN A N 1
ATOM 621 C CA . GLN A 1 77 ? 5.427 4.750 16.556 1.00 82.44 77 GLN A CA 1
ATOM 622 C C . GLN A 1 77 ? 6.576 5.721 16.302 1.00 82.44 77 GLN A C 1
ATOM 624 O O . GLN A 1 77 ? 6.482 6.558 15.412 1.00 82.44 77 GLN A O 1
ATOM 629 N N . GLN A 1 78 ? 7.670 5.574 17.044 1.00 83.00 78 GLN A N 1
ATOM 630 C CA . GLN A 1 78 ? 8.929 6.215 16.679 1.00 83.00 78 GLN A CA 1
ATOM 631 C C . GLN A 1 78 ? 9.644 5.397 15.598 1.00 83.00 78 GLN A C 1
ATOM 633 O O . GLN A 1 78 ? 9.521 4.171 15.545 1.00 83.00 78 GLN A O 1
ATOM 638 N N . ASP A 1 79 ? 10.362 6.076 14.715 1.00 76.81 79 ASP A N 1
ATOM 639 C CA . ASP A 1 79 ? 11.317 5.472 13.803 1.00 76.81 79 ASP A CA 1
ATOM 640 C C . ASP A 1 79 ? 12.604 5.058 14.545 1.00 76.81 79 ASP A C 1
ATOM 642 O O . ASP A 1 79 ? 12.825 5.385 15.714 1.00 76.81 79 ASP A O 1
ATOM 646 N N . GLY A 1 80 ? 13.471 4.305 13.861 1.00 71.19 80 GLY A N 1
ATOM 647 C CA . GLY A 1 80 ? 14.730 3.814 14.435 1.00 71.19 80 GLY A CA 1
ATOM 648 C C . GLY A 1 80 ? 15.750 4.907 14.784 1.00 71.19 80 GLY A C 1
ATOM 649 O O . GLY A 1 80 ? 16.751 4.608 15.428 1.00 71.19 80 GLY A O 1
ATOM 650 N N . ASN A 1 81 ? 15.496 6.156 14.387 1.00 75.25 81 ASN A N 1
ATOM 651 C CA . ASN A 1 81 ? 16.341 7.322 14.628 1.00 75.25 81 ASN A CA 1
ATOM 652 C C . ASN A 1 81 ? 15.752 8.259 15.703 1.00 75.25 81 ASN A C 1
ATOM 654 O O . ASN A 1 81 ? 16.303 9.333 15.944 1.00 75.25 81 ASN A O 1
ATOM 658 N N . GLY A 1 82 ? 14.651 7.869 16.358 1.00 72.81 82 GLY A N 1
ATOM 659 C CA . GLY A 1 82 ? 13.965 8.662 17.382 1.00 72.81 82 GLY A CA 1
ATOM 660 C C . GLY A 1 82 ? 13.008 9.730 16.836 1.00 72.81 82 GLY A C 1
ATOM 661 O O . GLY A 1 82 ? 12.413 10.460 17.631 1.00 72.81 82 GLY A O 1
ATOM 662 N N . GLY A 1 83 ? 12.835 9.824 15.514 1.00 75.62 83 GLY A N 1
ATOM 663 C CA . GLY A 1 83 ? 11.747 10.575 14.887 1.00 75.62 83 GLY A CA 1
ATOM 664 C C . GLY A 1 83 ? 10.412 9.851 15.063 1.00 75.62 83 GLY A C 1
ATOM 665 O O . GLY A 1 83 ? 10.378 8.689 15.451 1.00 75.62 83 GLY A O 1
ATOM 666 N N . GLU A 1 84 ? 9.284 10.514 14.826 1.00 82.12 84 GLU A N 1
ATOM 667 C CA . GLU A 1 84 ? 7.978 9.842 14.798 1.00 82.12 84 GLU A CA 1
ATOM 668 C C . GLU A 1 84 ? 7.697 9.345 13.375 1.00 82.12 84 GLU A C 1
ATOM 670 O O . GLU A 1 84 ? 7.893 10.084 12.410 1.00 82.12 84 GLU A O 1
ATOM 675 N N . GLN A 1 85 ? 7.226 8.105 13.227 1.00 84.31 85 GLN A N 1
ATOM 676 C CA . GLN A 1 85 ? 6.728 7.629 11.942 1.00 84.31 85 GLN A CA 1
ATOM 677 C C . GLN A 1 85 ? 5.572 8.529 11.476 1.00 84.31 85 GLN A C 1
ATOM 679 O O . GLN A 1 85 ? 4.733 8.913 12.298 1.00 84.31 85 GLN A O 1
ATOM 684 N N . PRO A 1 86 ? 5.481 8.838 10.170 1.00 87.38 86 PRO A N 1
ATOM 685 C CA . PRO A 1 86 ? 4.400 9.656 9.635 1.00 87.38 86 PRO A CA 1
ATOM 686 C C . PRO A 1 86 ? 3.039 9.101 10.068 1.00 87.38 86 PRO A C 1
ATOM 688 O O . PRO A 1 86 ? 2.773 7.914 9.909 1.00 87.38 86 PRO A O 1
ATOM 691 N N . GLY A 1 87 ? 2.164 9.936 10.624 1.00 91.75 87 GLY A N 1
ATOM 692 C CA . GLY A 1 87 ? 0.852 9.476 11.087 1.00 91.75 87 GLY A CA 1
ATOM 693 C C . GLY A 1 87 ? 0.049 10.553 11.799 1.00 91.75 87 GLY A C 1
ATOM 694 O O . GLY A 1 87 ? -1.074 10.851 11.394 1.00 91.75 87 GLY A O 1
ATOM 695 N N . ARG A 1 88 ? 0.634 11.171 12.828 1.00 93.06 88 ARG A N 1
ATOM 696 C CA . ARG A 1 88 ? -0.051 12.128 13.713 1.00 93.06 88 ARG A CA 1
ATOM 697 C C . ARG A 1 88 ? -0.599 13.353 12.997 1.00 93.06 88 ARG A C 1
ATOM 699 O O . ARG A 1 88 ? -1.639 13.873 13.382 1.00 93.06 88 ARG A O 1
ATOM 706 N N . GLU A 1 89 ? 0.090 13.804 11.957 1.00 92.50 89 GLU A N 1
ATOM 707 C CA . GLU A 1 89 ? -0.322 14.972 11.176 1.00 92.50 89 GLU A CA 1
ATOM 708 C C . GLU A 1 89 ? -1.494 14.684 10.228 1.00 92.50 89 GLU A C 1
ATOM 710 O O . GLU A 1 89 ? -2.137 15.626 9.762 1.00 92.50 89 GLU A O 1
ATOM 715 N N . PHE A 1 90 ? -1.777 13.402 9.965 1.00 93.88 90 PHE A N 1
ATOM 716 C CA . PHE A 1 90 ? -2.740 12.954 8.956 1.00 93.88 90 PHE A CA 1
ATOM 717 C C . PHE A 1 90 ? -3.964 12.271 9.559 1.00 93.88 90 PHE A C 1
ATOM 719 O O . PHE A 1 90 ? -5.034 12.332 8.966 1.00 93.88 90 PHE A O 1
ATOM 726 N N . ILE A 1 91 ? -3.813 11.591 10.699 1.00 96.31 91 ILE A N 1
ATOM 727 C CA . ILE A 1 91 ? -4.836 10.708 11.263 1.00 96.31 91 ILE A CA 1
ATOM 728 C C . ILE A 1 91 ? -5.298 11.245 12.615 1.00 96.31 91 ILE A C 1
ATOM 730 O O . ILE A 1 91 ? -4.497 11.458 13.526 1.00 96.31 91 ILE A O 1
ATOM 734 N N . SER A 1 92 ? -6.611 11.384 12.773 1.00 97.31 92 SER A N 1
ATOM 735 C CA . SER A 1 92 ? -7.249 11.711 14.050 1.00 97.31 92 SER A CA 1
ATOM 736 C C . SER A 1 92 ? -8.513 10.880 14.267 1.00 97.31 92 SER A C 1
ATOM 738 O O . SER A 1 92 ? -9.066 10.323 13.321 1.00 97.31 92 SER A O 1
ATOM 740 N N . LEU A 1 93 ? -8.959 10.767 15.520 1.00 98.00 93 LEU A N 1
ATOM 741 C CA . LEU A 1 93 ? -10.232 10.129 15.857 1.00 98.00 93 LEU A CA 1
ATOM 742 C C . LEU A 1 93 ? -11.371 11.132 15.669 1.00 98.00 93 LEU A C 1
ATOM 744 O O . LEU A 1 93 ? -11.326 12.226 16.227 1.00 98.00 93 LEU A O 1
ATOM 748 N N . ASP A 1 94 ? -12.398 10.737 14.924 1.00 97.81 94 ASP A N 1
ATOM 749 C CA . ASP A 1 94 ? -13.685 11.439 14.875 1.00 97.81 94 ASP A CA 1
ATOM 750 C C . ASP A 1 94 ? -14.521 11.128 16.127 1.00 97.81 94 ASP A C 1
ATOM 752 O O . ASP A 1 94 ? -15.203 11.987 16.681 1.00 97.81 94 ASP A O 1
ATOM 756 N N . ASN A 1 95 ? -14.402 9.899 16.637 1.00 97.56 95 ASN A N 1
ATOM 757 C CA . ASN A 1 95 ? -14.959 9.479 17.913 1.00 97.56 95 ASN A CA 1
ATOM 758 C C . ASN A 1 95 ? -13.921 8.712 18.742 1.00 97.56 95 ASN A C 1
ATOM 760 O O . ASN A 1 95 ? -13.251 7.800 18.266 1.00 97.56 95 ASN A O 1
ATOM 764 N N . ASN A 1 96 ? -13.800 9.068 20.018 1.00 96.19 96 ASN A N 1
ATOM 765 C CA . ASN A 1 96 ? -12.912 8.385 20.958 1.00 96.19 96 ASN A CA 1
ATOM 766 C C . ASN A 1 96 ? -13.671 7.519 21.968 1.00 96.19 96 ASN A C 1
ATOM 768 O O . ASN A 1 96 ? -13.079 6.604 22.520 1.00 96.19 96 ASN A O 1
ATOM 772 N N . ILE A 1 97 ? -14.960 7.771 22.209 1.00 96.50 97 ILE A N 1
ATOM 773 C CA . ILE A 1 97 ? -15.821 6.911 23.030 1.00 96.50 97 ILE A CA 1
ATOM 774 C C . ILE A 1 97 ? -16.720 6.117 22.093 1.00 96.50 97 ILE A C 1
ATOM 776 O O . ILE A 1 97 ? -17.522 6.690 21.353 1.00 96.50 97 ILE A O 1
ATOM 780 N N . ILE A 1 98 ? -16.574 4.797 22.127 1.00 96.62 98 ILE A N 1
ATOM 781 C CA . ILE A 1 98 ? -17.290 3.879 21.252 1.00 96.62 98 ILE A CA 1
ATOM 782 C C . ILE A 1 98 ? -18.302 3.115 22.087 1.00 96.62 98 ILE A C 1
ATOM 784 O O . ILE A 1 98 ? -17.933 2.379 23.004 1.00 96.62 98 ILE A O 1
ATOM 788 N N . THR A 1 99 ? -19.576 3.297 21.761 1.00 95.19 99 THR A N 1
ATOM 789 C CA . THR A 1 99 ? -20.684 2.691 22.496 1.00 95.19 99 THR A CA 1
ATOM 790 C C . THR A 1 99 ? -21.325 1.597 21.663 1.00 95.19 99 THR A C 1
ATOM 792 O O . THR A 1 99 ? -21.690 1.812 20.508 1.00 95.19 99 THR A O 1
ATOM 795 N N . PHE A 1 100 ? -21.514 0.438 22.279 1.00 94.75 100 PHE A N 1
ATOM 796 C CA . PHE A 1 100 ? -22.340 -0.634 21.757 1.00 94.75 100 PHE A CA 1
ATOM 797 C C . PHE A 1 100 ? -23.744 -0.489 22.335 1.00 94.75 100 PHE A C 1
ATOM 799 O O . PHE A 1 100 ? -23.932 -0.577 23.552 1.00 94.75 100 PHE A O 1
ATOM 806 N N . ALA A 1 101 ? -24.722 -0.272 21.460 1.00 92.00 101 ALA A N 1
ATOM 807 C CA . ALA A 1 101 ? -26.125 -0.303 21.845 1.00 92.00 101 ALA A CA 1
ATOM 808 C C . ALA A 1 101 ? -26.571 -1.744 22.133 1.00 92.00 101 ALA A C 1
ATOM 810 O O . ALA A 1 101 ? -26.121 -2.681 21.466 1.00 92.00 101 ALA A O 1
ATOM 811 N N . GLU A 1 102 ? -27.474 -1.912 23.099 1.00 92.38 102 GLU A N 1
ATOM 812 C CA . GLU A 1 102 ? -28.132 -3.187 23.399 1.00 92.38 102 GLU A CA 1
ATOM 813 C C . GLU A 1 102 ? -28.628 -3.892 22.124 1.00 92.38 102 GLU A C 1
ATOM 815 O O . GLU A 1 102 ? -29.143 -3.265 21.198 1.00 92.38 102 GLU A O 1
ATOM 820 N N . GLY A 1 103 ? -28.408 -5.205 22.051 1.00 92.12 103 GLY A N 1
ATOM 821 C CA . GLY A 1 103 ? -28.745 -6.026 20.889 1.00 92.12 103 GLY A CA 1
ATOM 822 C C . GLY A 1 103 ? -27.703 -6.021 19.762 1.00 92.12 103 GLY A C 1
ATOM 823 O O . GLY A 1 103 ? -27.716 -6.942 18.952 1.00 92.12 103 GLY A O 1
ATOM 824 N N . ASN A 1 104 ? -26.764 -5.068 19.725 1.00 93.50 104 ASN A N 1
ATOM 825 C CA . ASN A 1 104 ? -25.737 -4.990 18.675 1.00 93.50 104 ASN A CA 1
ATOM 826 C C . ASN A 1 104 ? -24.397 -5.559 19.138 1.00 93.50 104 ASN A C 1
ATOM 828 O O . ASN A 1 104 ? -23.943 -5.237 20.234 1.00 93.50 104 ASN A O 1
ATOM 832 N N . ASN A 1 105 ? -23.735 -6.357 18.302 1.00 94.06 105 ASN A N 1
ATOM 833 C CA . ASN A 1 105 ? -22.412 -6.933 18.573 1.00 94.06 105 ASN A CA 1
ATOM 834 C C . ASN A 1 105 ? -21.257 -6.167 17.903 1.00 94.06 105 ASN A C 1
ATOM 836 O O . ASN A 1 105 ? -20.100 -6.500 18.136 1.00 94.06 105 ASN A O 1
ATOM 840 N N . GLU A 1 106 ? -21.555 -5.154 17.093 1.00 95.88 106 GLU A N 1
ATOM 841 C CA . GLU A 1 106 ? -20.580 -4.358 16.351 1.00 95.88 106 GLU A CA 1
ATOM 842 C C . GLU A 1 106 ? -20.729 -2.874 16.701 1.00 95.88 106 GLU A C 1
ATOM 844 O O . GLU A 1 106 ? -21.840 -2.358 16.851 1.00 95.88 106 GLU A O 1
ATOM 849 N N . ALA A 1 107 ? -19.600 -2.181 16.810 1.00 96.69 107 ALA A N 1
ATOM 850 C CA . ALA A 1 107 ? -19.527 -0.729 16.845 1.00 96.69 107 ALA A CA 1
ATOM 851 C C . ALA A 1 107 ? -18.342 -0.249 15.996 1.00 96.69 107 ALA A C 1
ATOM 853 O O . ALA A 1 107 ? -17.465 -1.032 15.633 1.00 96.69 107 ALA A O 1
ATOM 854 N N . LYS A 1 108 ? -18.316 1.044 15.662 1.00 97.50 108 LYS A N 1
ATOM 855 C CA . LYS A 1 108 ? -17.338 1.605 14.723 1.00 97.50 108 LYS A CA 1
ATOM 856 C C . LYS A 1 108 ? -16.501 2.710 15.350 1.00 97.50 108 LYS A C 1
ATOM 858 O O . LYS A 1 108 ? -17.035 3.684 15.887 1.00 97.50 108 LYS A O 1
ATOM 863 N N . ILE A 1 109 ? -15.189 2.573 15.208 1.00 98.12 109 ILE A N 1
ATOM 864 C CA . ILE A 1 109 ? -14.233 3.669 15.355 1.00 98.12 109 ILE A CA 1
ATOM 865 C C . ILE A 1 109 ? -14.178 4.399 14.021 1.00 98.12 109 ILE A C 1
ATOM 867 O O . ILE A 1 109 ? -14.081 3.767 12.972 1.00 98.12 109 ILE A O 1
ATOM 871 N N . LYS A 1 110 ? -14.232 5.721 14.060 1.00 98.00 110 LYS A N 1
ATOM 872 C CA . LYS A 1 110 ? -14.176 6.589 12.895 1.00 98.00 110 LYS A CA 1
ATOM 873 C C . LYS A 1 110 ? -12.903 7.410 12.964 1.00 98.00 110 LYS A C 1
ATOM 875 O O . LYS A 1 110 ? -12.633 8.081 13.961 1.00 98.00 110 LYS A O 1
ATOM 880 N N . LEU A 1 111 ? -12.112 7.334 11.906 1.00 98.19 111 LEU A N 1
ATOM 881 C CA . LEU A 1 111 ? -10.925 8.151 11.721 1.00 98.19 111 LEU A CA 1
ATOM 882 C C . LEU A 1 111 ? -11.212 9.254 10.711 1.00 98.19 111 LEU A C 1
ATOM 884 O O . LEU A 1 111 ? -11.845 9.005 9.686 1.00 98.19 111 LEU A O 1
ATOM 888 N N . ASN A 1 112 ? -10.670 10.436 10.981 1.00 97.94 112 ASN A N 1
ATOM 889 C CA . ASN A 1 112 ? -10.538 11.524 10.025 1.00 97.94 112 ASN A CA 1
ATOM 890 C C . ASN A 1 112 ? -9.128 11.491 9.424 1.00 97.94 112 ASN A C 1
ATOM 892 O O . ASN A 1 112 ? -8.142 11.341 10.155 1.00 97.94 112 ASN A O 1
ATOM 896 N N . ILE A 1 113 ? -9.048 11.645 8.102 1.00 97.75 113 ILE A N 1
ATOM 897 C CA . ILE A 1 113 ? -7.813 11.594 7.317 1.00 97.75 113 ILE A CA 1
ATOM 898 C C . ILE A 1 113 ? -7.619 12.937 6.605 1.00 97.75 113 ILE A C 1
ATOM 900 O O . ILE A 1 113 ? -8.424 13.330 5.758 1.00 97.75 113 ILE A O 1
ATOM 904 N N . ASP A 1 114 ? -6.533 13.636 6.926 1.00 96.56 114 ASP A N 1
ATOM 905 C CA . ASP A 1 114 ? -6.148 14.891 6.276 1.00 96.56 114 ASP A CA 1
ATOM 906 C C . ASP A 1 114 ? -5.481 14.607 4.920 1.00 96.56 114 ASP A C 1
ATOM 908 O O . ASP A 1 114 ? -4.258 14.501 4.790 1.00 96.56 114 ASP A O 1
ATOM 912 N N . LEU A 1 115 ? -6.318 14.477 3.887 1.00 94.94 115 LEU A N 1
ATOM 913 C CA . LEU A 1 115 ? -5.881 14.243 2.508 1.00 94.94 115 LEU A CA 1
ATOM 914 C C . LEU A 1 115 ? -5.145 15.436 1.882 1.00 94.94 115 LEU A C 1
ATOM 916 O O . LEU A 1 115 ? -4.583 15.283 0.801 1.00 94.94 115 LEU A O 1
ATOM 920 N N . VAL A 1 116 ? -5.177 16.626 2.491 1.00 93.31 116 VAL A N 1
ATOM 921 C CA . VAL A 1 116 ? -4.428 17.783 1.974 1.00 93.31 116 VAL A CA 1
ATOM 922 C C . VAL A 1 116 ? -2.948 17.632 2.305 1.00 93.31 116 VAL A C 1
ATOM 924 O O . VAL A 1 116 ? -2.100 17.993 1.493 1.00 93.31 116 VAL A O 1
ATOM 927 N N . LYS A 1 117 ? -2.639 17.077 3.480 1.00 92.94 117 LYS A N 1
ATOM 928 C CA . LYS A 1 117 ? -1.261 16.850 3.928 1.00 92.94 117 LYS A CA 1
ATOM 929 C C . LYS A 1 117 ? -0.704 15.503 3.501 1.00 92.94 117 LYS A C 1
ATOM 931 O O . LYS A 1 117 ? 0.492 15.405 3.257 1.00 92.94 117 LYS A O 1
ATOM 936 N N . LEU A 1 118 ? -1.543 14.469 3.441 1.00 95.12 118 LEU A N 1
ATOM 937 C CA . LEU A 1 118 ? -1.098 13.140 3.040 1.00 95.12 118 LEU A CA 1
ATOM 938 C C . LEU A 1 118 ? -0.774 13.149 1.540 1.00 95.12 118 LEU A C 1
ATOM 940 O O . LEU A 1 118 ? -1.679 13.223 0.707 1.00 95.12 118 LEU A O 1
ATOM 944 N N . ASP A 1 119 ? 0.508 13.090 1.191 1.00 93.88 119 ASP A N 1
ATOM 945 C CA . ASP A 1 119 ? 0.947 12.906 -0.193 1.00 93.88 119 ASP A CA 1
ATOM 946 C C . ASP A 1 119 ? 0.909 11.420 -0.611 1.00 93.88 119 ASP A C 1
ATOM 948 O O . ASP A 1 119 ? 0.562 10.536 0.174 1.00 93.88 119 ASP A O 1
ATOM 952 N N . TYR A 1 120 ? 1.217 11.137 -1.879 1.00 94.94 120 TYR A N 1
ATOM 953 C CA . TYR A 1 120 ? 1.194 9.772 -2.426 1.00 94.94 120 TYR A CA 1
ATOM 954 C C . TYR A 1 120 ? 2.446 8.949 -2.091 1.00 94.94 120 TYR A C 1
ATOM 956 O O . TYR A 1 120 ? 2.430 7.734 -2.266 1.00 94.94 120 TYR A O 1
ATOM 964 N N . LEU A 1 121 ? 3.519 9.586 -1.612 1.00 92.88 121 LEU A N 1
ATOM 965 C CA . LEU A 1 121 ? 4.763 8.919 -1.214 1.00 92.88 121 LEU A CA 1
ATOM 966 C C . LEU A 1 121 ? 4.720 8.462 0.250 1.00 92.88 121 LEU A C 1
ATOM 968 O O . LEU A 1 121 ? 5.449 7.557 0.654 1.00 92.88 121 LEU A O 1
ATOM 972 N N . THR A 1 122 ? 3.865 9.090 1.050 1.00 92.19 122 THR A N 1
ATOM 973 C CA . THR A 1 122 ? 3.773 8.885 2.487 1.00 92.19 122 THR A CA 1
ATOM 974 C C . THR A 1 122 ? 2.850 7.720 2.820 1.00 92.19 122 THR A C 1
ATOM 976 O O . THR A 1 122 ? 1.675 7.686 2.447 1.00 92.19 122 THR A O 1
ATOM 979 N N . LYS A 1 123 ? 3.370 6.780 3.613 1.00 92.12 123 LYS A N 1
ATOM 980 C CA . LYS A 1 123 ? 2.579 5.740 4.278 1.00 92.12 123 LYS A CA 1
ATOM 981 C C . LYS A 1 123 ? 2.382 6.137 5.735 1.00 92.12 123 LYS A C 1
ATOM 983 O O . LYS A 1 123 ? 3.280 5.965 6.556 1.00 92.12 123 LYS A O 1
ATOM 988 N N . ALA A 1 124 ? 1.219 6.703 6.041 1.00 94.69 124 ALA A N 1
ATOM 989 C CA . ALA A 1 124 ? 0.860 7.102 7.392 1.00 94.69 124 ALA A CA 1
ATOM 990 C C . ALA A 1 124 ? 0.528 5.868 8.239 1.00 94.69 124 ALA A C 1
ATOM 992 O O . ALA A 1 124 ? -0.187 4.977 7.786 1.00 94.69 124 ALA A O 1
ATOM 993 N N . LYS A 1 125 ? 1.012 5.813 9.479 1.00 95.00 125 LYS A N 1
ATOM 994 C CA . LYS A 1 125 ? 0.818 4.673 10.372 1.00 95.00 125 LYS A CA 1
ATOM 995 C C . LYS A 1 125 ? 0.418 5.120 11.770 1.00 95.00 125 LYS A C 1
ATOM 997 O O . LYS A 1 125 ? 0.967 6.064 12.331 1.00 95.00 125 LYS A O 1
ATOM 1002 N N . THR A 1 126 ? -0.528 4.407 12.362 1.00 95.75 126 THR A N 1
ATOM 1003 C CA . THR A 1 126 ? -0.925 4.580 13.761 1.00 95.75 126 THR A CA 1
ATOM 1004 C C . THR A 1 126 ? -1.307 3.236 14.369 1.00 95.75 126 THR A C 1
ATOM 1006 O O . THR A 1 126 ? -1.617 2.280 13.660 1.00 95.75 126 THR A O 1
ATOM 1009 N N . GLN A 1 127 ? -1.282 3.136 15.689 1.00 96.38 127 GLN A N 1
ATOM 1010 C CA . GLN A 1 127 ? -1.885 2.039 16.427 1.00 96.38 127 GLN A CA 1
ATOM 1011 C C . GLN A 1 127 ? -3.073 2.576 17.218 1.00 96.38 127 GLN A C 1
ATOM 1013 O O . GLN A 1 127 ? -2.931 3.523 17.984 1.00 96.38 127 GLN A O 1
ATOM 1018 N N . ILE A 1 128 ? -4.226 1.936 17.071 1.00 96.94 128 ILE A N 1
ATOM 1019 C CA . ILE A 1 128 ? -5.399 2.209 17.897 1.00 96.94 128 ILE A CA 1
ATOM 1020 C C . ILE A 1 128 ? -5.405 1.196 19.030 1.00 96.94 128 ILE A C 1
ATOM 1022 O O . ILE A 1 128 ? -5.312 -0.004 18.766 1.00 96.94 128 ILE A O 1
ATOM 1026 N N . ARG A 1 129 ? -5.516 1.652 20.277 1.00 95.94 129 ARG A N 1
ATOM 1027 C CA . ARG A 1 129 ? -5.707 0.778 21.444 1.00 95.94 129 ARG A CA 1
ATOM 1028 C C . ARG A 1 129 ? -7.060 1.035 22.080 1.00 95.94 129 ARG A C 1
ATOM 1030 O O . ARG A 1 129 ? -7.515 2.177 22.125 1.00 95.94 129 ARG A O 1
ATOM 1037 N N . LEU A 1 130 ? -7.677 -0.038 22.562 1.00 95.06 130 LEU A N 1
ATOM 1038 C CA . LEU A 1 130 ? -8.937 0.007 23.290 1.00 95.06 130 LEU A CA 1
ATOM 1039 C C . LEU A 1 130 ? -8.689 -0.045 24.793 1.00 95.06 130 LEU A C 1
ATOM 1041 O O . LEU A 1 130 ? -7.973 -0.920 25.282 1.00 95.06 130 LEU A O 1
ATOM 1045 N N . THR A 1 131 ? -9.367 0.838 25.515 1.00 92.88 131 THR A N 1
ATOM 1046 C CA . THR A 1 131 ? -9.421 0.838 26.976 1.00 92.88 131 THR A CA 1
ATOM 1047 C C . THR A 1 131 ? -10.873 0.608 27.410 1.00 92.88 131 THR A C 1
ATOM 1049 O O . THR A 1 131 ? -11.743 1.402 27.037 1.00 92.88 131 THR A O 1
ATOM 1052 N N . PRO A 1 132 ? -11.177 -0.469 28.164 1.00 89.62 132 PRO A N 1
ATOM 1053 C CA . PRO A 1 132 ? -12.514 -0.706 28.709 1.00 89.62 132 PRO A CA 1
ATOM 1054 C C . PRO A 1 132 ? -13.011 0.463 29.557 1.00 89.62 132 PRO A C 1
ATOM 1056 O O . PRO A 1 132 ? -12.227 1.068 30.290 1.00 89.62 132 PRO A O 1
ATOM 1059 N N . LYS A 1 133 ? -14.315 0.748 29.495 1.00 88.31 133 LYS A N 1
ATOM 1060 C CA . LYS A 1 133 ? -14.944 1.768 30.340 1.00 88.31 133 LYS A CA 1
ATOM 1061 C C . LYS A 1 133 ? -16.116 1.209 31.143 1.00 88.31 133 LYS A C 1
ATOM 1063 O O . LYS A 1 133 ? -16.002 1.057 32.353 1.00 88.31 133 LYS A O 1
ATOM 1068 N N . GLU A 1 134 ? -17.229 0.898 30.484 1.00 85.81 134 GLU A N 1
ATOM 1069 C CA . GLU A 1 134 ? -18.459 0.435 31.142 1.00 85.81 134 GLU A CA 1
ATOM 1070 C C . GLU A 1 134 ? -18.897 -0.920 30.582 1.00 85.81 134 GLU A C 1
ATOM 1072 O O . GLU A 1 134 ? -18.935 -1.102 29.362 1.00 85.81 134 GLU A O 1
ATOM 1077 N N . ASN A 1 135 ? -19.255 -1.845 31.483 1.00 83.38 135 ASN A N 1
ATOM 1078 C CA . ASN A 1 135 ? -19.874 -3.148 31.194 1.00 83.38 135 ASN A CA 1
ATOM 1079 C C . ASN A 1 135 ? -19.165 -3.967 30.101 1.00 83.38 135 ASN A C 1
ATOM 1081 O O . ASN A 1 135 ? -19.801 -4.588 29.244 1.00 83.38 135 ASN A O 1
ATOM 1085 N N . CYS A 1 136 ? -17.835 -3.927 30.097 1.00 84.38 136 CYS A N 1
ATOM 1086 C CA . CYS A 1 136 ? -17.022 -4.696 29.170 1.00 84.38 136 CYS A CA 1
ATOM 1087 C C . CYS A 1 136 ? -15.601 -4.888 29.685 1.00 84.38 136 CYS A C 1
ATOM 1089 O O . CYS A 1 136 ? -15.152 -4.250 30.639 1.00 84.38 136 CYS A O 1
ATOM 1091 N N . SER A 1 137 ? -14.872 -5.761 29.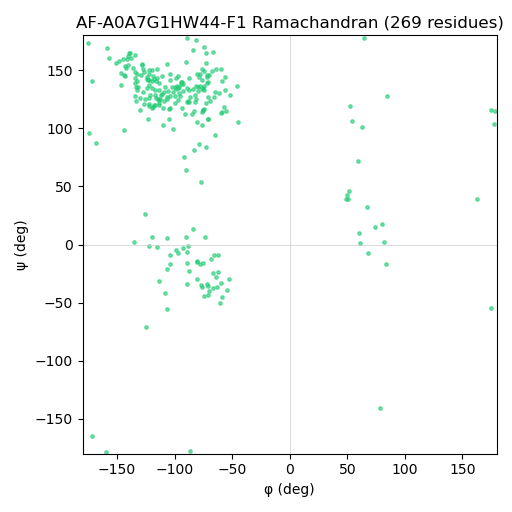007 1.00 85.00 137 SER A N 1
ATOM 1092 C CA . SER A 1 137 ? -13.426 -5.883 29.127 1.00 85.00 137 SER A CA 1
ATOM 1093 C C . SER A 1 137 ? -12.823 -6.161 27.762 1.00 85.00 137 SER A C 1
ATOM 1095 O O . SER A 1 137 ? -13.500 -6.596 26.834 1.00 85.00 137 SER A O 1
ATOM 1097 N N . VAL A 1 138 ? -11.534 -5.890 27.616 1.00 79.62 138 VAL A N 1
ATOM 1098 C CA . VAL A 1 138 ? -10.798 -6.271 26.413 1.00 79.62 138 VAL A CA 1
ATOM 1099 C C . VAL A 1 138 ? -10.454 -7.753 26.520 1.00 79.62 138 VAL A C 1
ATOM 1101 O O . VAL A 1 138 ? -10.040 -8.219 27.581 1.00 79.62 138 VAL A O 1
ATOM 1104 N N . SER A 1 139 ? -10.652 -8.498 25.433 1.00 73.44 139 SER A N 1
ATOM 1105 C CA . SER A 1 139 ? -10.402 -9.941 25.426 1.00 73.44 139 SER A CA 1
ATOM 1106 C C . SER A 1 139 ? -8.927 -10.269 25.722 1.00 73.44 139 SER A C 1
ATOM 1108 O O . SER A 1 139 ? -8.058 -9.727 25.039 1.00 73.44 139 SER A O 1
ATOM 1110 N N . PRO A 1 140 ? -8.621 -11.195 26.656 1.00 71.31 140 PRO A N 1
ATOM 1111 C CA . PRO A 1 140 ? -7.259 -11.689 26.882 1.00 71.31 140 PRO A CA 1
ATOM 1112 C C . PRO A 1 140 ? -6.696 -12.443 25.671 1.00 71.31 140 PRO A C 1
ATOM 1114 O O . PRO A 1 140 ? -5.486 -12.489 25.471 1.00 71.31 140 PRO A O 1
ATOM 1117 N N . PHE A 1 141 ? -7.587 -13.050 24.882 1.00 73.38 141 PHE A N 1
ATOM 1118 C CA . PHE A 1 141 ? -7.254 -13.855 23.705 1.00 73.38 141 PHE A CA 1
ATOM 1119 C C . PHE A 1 141 ? -7.517 -13.114 22.387 1.00 73.38 141 PHE A C 1
ATOM 1121 O O . PHE A 1 141 ? -7.024 -13.520 21.336 1.00 73.38 141 PHE A O 1
ATOM 1128 N N . GLY A 1 142 ? -8.301 -12.037 22.433 1.00 78.69 142 GLY A N 1
ATOM 1129 C CA . GLY A 1 142 ? -8.598 -11.186 21.289 1.00 78.69 142 GLY A CA 1
ATOM 1130 C C . GLY A 1 142 ? -7.599 -10.044 21.122 1.00 78.69 142 GLY A C 1
ATOM 1131 O O . GLY A 1 142 ? -6.664 -9.851 21.898 1.00 78.69 142 GLY A O 1
ATOM 1132 N N . LYS A 1 143 ? -7.795 -9.264 20.061 1.00 88.06 143 LYS A N 1
ATOM 1133 C CA . LYS A 1 143 ? -6.919 -8.141 19.729 1.00 88.06 143 LYS A CA 1
ATOM 1134 C C . LYS A 1 143 ? -7.436 -6.866 20.391 1.00 88.06 143 LYS A C 1
ATOM 1136 O O . LYS A 1 143 ? -8.491 -6.351 20.029 1.00 88.06 143 LYS A O 1
ATOM 1141 N N . SER A 1 144 ? -6.682 -6.360 21.362 1.00 90.00 144 SER A N 1
ATOM 1142 C CA . SER A 1 144 ? -6.943 -5.097 22.072 1.00 90.00 144 SER A CA 1
ATOM 1143 C C . SER A 1 144 ? -6.501 -3.852 21.305 1.00 90.00 144 SER A C 1
ATOM 1145 O O . SER A 1 144 ? -6.855 -2.725 21.655 1.00 90.00 144 SER A O 1
ATOM 1147 N N . ALA A 1 145 ? -5.688 -4.065 20.275 1.00 94.00 145 ALA A N 1
ATOM 1148 C CA . ALA A 1 145 ? -5.081 -3.032 19.473 1.00 94.00 145 ALA A CA 1
ATOM 1149 C C . ALA A 1 145 ? -5.041 -3.456 18.006 1.00 94.00 145 ALA A C 1
ATOM 1151 O O . ALA A 1 145 ? -4.934 -4.646 17.702 1.00 94.00 145 ALA A O 1
ATOM 1152 N N . ILE A 1 146 ? -5.070 -2.467 17.121 1.00 95.62 146 ILE A N 1
ATOM 1153 C CA . ILE A 1 146 ? -4.894 -2.642 15.681 1.00 95.62 146 ILE A CA 1
ATOM 1154 C C . ILE A 1 146 ? -3.881 -1.621 15.170 1.00 95.62 146 ILE A C 1
ATOM 1156 O O . ILE A 1 146 ? -3.913 -0.448 15.544 1.00 95.62 146 ILE A O 1
ATOM 1160 N N . THR A 1 147 ? -2.960 -2.059 14.323 1.00 96.12 147 THR A N 1
ATOM 1161 C CA . THR A 1 147 ? -2.077 -1.182 13.559 1.00 96.12 147 THR A CA 1
ATOM 1162 C C . THR A 1 147 ? -2.744 -0.834 12.238 1.00 96.12 147 THR A C 1
ATOM 1164 O O . THR A 1 147 ? -3.070 -1.715 11.449 1.00 96.12 147 THR A O 1
ATOM 1167 N N . VAL A 1 148 ? -2.926 0.456 11.991 1.00 96.56 148 VAL A N 1
ATOM 1168 C CA . VAL A 1 148 ? -3.541 0.991 10.780 1.00 96.56 148 VAL A CA 1
ATOM 1169 C C . VAL A 1 148 ? -2.460 1.674 9.953 1.00 96.56 148 VAL A C 1
ATOM 1171 O O . VAL A 1 148 ? -1.797 2.588 10.446 1.00 96.56 148 VAL A O 1
ATOM 1174 N N . SER A 1 149 ? -2.298 1.242 8.706 1.00 95.88 149 SER A N 1
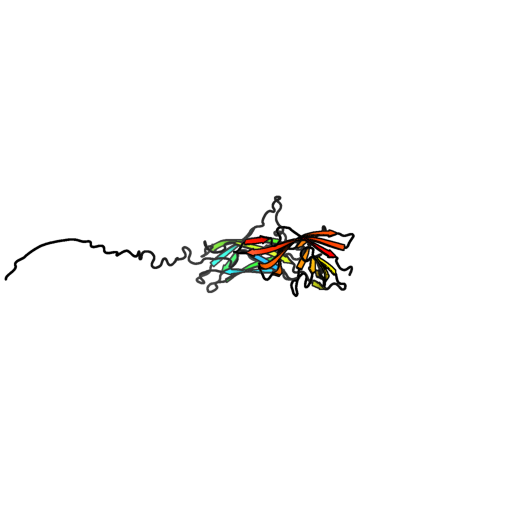ATOM 1175 C CA . SER A 1 149 ? -1.445 1.887 7.707 1.00 95.88 149 SER A CA 1
ATOM 1176 C C . SER A 1 149 ? -2.323 2.446 6.591 1.00 95.88 149 SER A C 1
ATOM 1178 O O . SER A 1 149 ? -3.100 1.708 5.982 1.00 95.88 149 SER A O 1
ATOM 1180 N N . ILE A 1 150 ? -2.203 3.741 6.317 1.00 96.44 150 ILE A N 1
ATOM 1181 C CA . ILE A 1 150 ? -2.970 4.463 5.303 1.00 96.44 150 ILE A CA 1
ATOM 1182 C C . ILE A 1 150 ? -2.006 5.052 4.275 1.00 96.44 150 ILE A C 1
ATOM 1184 O O . ILE A 1 150 ? -0.997 5.661 4.622 1.00 96.44 150 ILE A O 1
ATOM 1188 N N . SER A 1 151 ? -2.336 4.894 3.001 1.00 95.44 151 SER A N 1
ATOM 1189 C CA . SER A 1 151 ? -1.643 5.543 1.883 1.00 95.44 151 SER A CA 1
ATOM 1190 C C . SER A 1 151 ? -2.660 5.981 0.838 1.00 95.44 151 SER A C 1
ATOM 1192 O O . SER A 1 151 ? -3.804 5.528 0.862 1.00 95.44 151 SER A O 1
ATOM 1194 N N . ARG A 1 152 ? -2.287 6.885 -0.066 1.00 96.06 152 ARG A N 1
ATOM 1195 C CA . ARG A 1 152 ? -3.195 7.298 -1.141 1.00 96.06 152 ARG A CA 1
ATOM 1196 C C . ARG A 1 152 ? -3.184 6.293 -2.274 1.00 96.06 152 ARG A C 1
ATOM 1198 O O . ARG A 1 152 ? -2.117 5.876 -2.714 1.00 96.06 152 ARG A O 1
ATOM 1205 N N . LYS A 1 153 ? -4.370 5.968 -2.782 1.00 96.00 153 LYS A N 1
ATOM 1206 C CA . LYS A 1 153 ? -4.520 5.147 -3.977 1.00 96.00 153 LYS A CA 1
ATOM 1207 C C . LYS A 1 153 ? -4.189 5.977 -5.225 1.00 96.00 153 LYS A C 1
ATOM 1209 O O . LYS A 1 153 ? -4.909 6.941 -5.494 1.00 96.00 153 LYS A O 1
ATOM 1214 N N . PRO A 1 154 ? -3.129 5.644 -5.978 1.00 96.06 154 PRO A N 1
ATOM 1215 C CA . PRO A 1 154 ? -2.772 6.371 -7.193 1.00 96.06 154 PRO A CA 1
ATOM 1216 C C . PRO A 1 154 ? -3.744 6.082 -8.341 1.00 96.06 154 PRO A C 1
ATOM 1218 O O . PRO A 1 154 ? -4.362 5.014 -8.410 1.00 96.06 154 PRO A O 1
ATOM 1221 N N . THR A 1 155 ? -3.823 7.021 -9.282 1.00 96.50 155 THR A N 1
ATOM 1222 C CA . THR A 1 155 ? -4.500 6.820 -10.570 1.00 96.50 155 THR A CA 1
ATOM 1223 C C . THR A 1 155 ? -3.470 6.439 -11.615 1.00 96.50 155 THR A C 1
ATOM 1225 O O . THR A 1 155 ? -2.413 7.057 -11.698 1.00 96.50 155 THR A O 1
ATOM 1228 N N . TRP A 1 156 ? -3.771 5.433 -12.428 1.00 97.38 156 TRP A N 1
ATOM 1229 C CA . TRP A 1 156 ? -2.829 4.904 -13.410 1.00 97.38 156 TRP A CA 1
ATOM 1230 C C . TRP A 1 156 ? -3.242 5.277 -14.826 1.00 97.38 156 TRP A C 1
ATOM 1232 O O . TRP A 1 156 ? -4.398 5.090 -15.206 1.00 97.38 156 TRP A O 1
ATOM 1242 N N . TYR A 1 157 ? -2.277 5.712 -15.628 1.00 97.62 157 TYR A N 1
ATOM 1243 C CA . TYR A 1 157 ? -2.416 5.820 -17.076 1.00 97.62 157 TYR A CA 1
ATOM 1244 C C . TYR A 1 157 ? -1.348 4.981 -17.767 1.00 97.62 157 TYR A C 1
ATOM 1246 O O . TYR A 1 157 ? -0.259 4.766 -17.234 1.00 97.62 157 TYR A O 1
ATOM 1254 N N . GLN A 1 158 ? -1.675 4.480 -18.954 1.00 97.69 158 GLN A N 1
ATOM 1255 C CA . GLN A 1 158 ? -0.709 3.782 -19.788 1.00 97.69 158 GLN A CA 1
ATOM 1256 C C . GLN A 1 158 ? 0.164 4.810 -20.507 1.00 97.69 158 GLN A C 1
ATOM 1258 O O . GLN A 1 158 ? -0.365 5.753 -21.092 1.00 97.69 158 GLN A O 1
ATOM 1263 N N . MET A 1 159 ? 1.480 4.618 -20.483 1.00 96.50 159 MET A N 1
ATOM 1264 C CA . MET A 1 159 ? 2.401 5.419 -21.291 1.00 96.50 159 MET A CA 1
ATOM 1265 C C . MET A 1 159 ? 2.209 5.110 -22.784 1.00 96.50 159 MET A C 1
ATOM 1267 O O . MET A 1 159 ? 1.810 3.999 -23.151 1.00 96.50 159 MET A O 1
ATOM 1271 N N . GLU A 1 160 ? 2.444 6.103 -23.642 1.00 94.06 160 GLU A N 1
ATOM 1272 C CA . GLU A 1 160 ? 2.203 5.974 -25.086 1.00 94.06 160 GLU A CA 1
ATOM 1273 C C . GLU A 1 160 ? 3.228 5.039 -25.733 1.00 94.06 160 GLU A C 1
ATOM 1275 O O . GLU A 1 160 ? 2.881 4.176 -26.544 1.00 94.06 160 GLU A O 1
ATOM 1280 N N . GLU A 1 161 ? 4.493 5.201 -25.349 1.00 96.06 161 GLU A N 1
ATOM 1281 C CA . GLU A 1 161 ? 5.604 4.389 -25.827 1.00 96.06 161 GLU A CA 1
ATOM 1282 C C . GLU A 1 161 ? 5.835 3.157 -24.933 1.00 96.06 161 GLU A C 1
ATOM 1284 O O . GLU A 1 161 ? 5.473 3.110 -23.754 1.00 96.06 161 GLU A O 1
ATOM 1289 N N . LYS A 1 162 ? 6.467 2.127 -25.504 1.00 96.75 162 LYS A N 1
ATOM 1290 C CA . LYS A 1 162 ? 6.886 0.937 -24.756 1.00 96.75 162 LYS A CA 1
ATOM 1291 C C . LYS A 1 162 ? 8.170 1.217 -23.980 1.00 96.75 162 LYS A C 1
ATOM 1293 O O . LYS A 1 162 ? 9.054 1.931 -24.451 1.00 96.75 162 LYS A O 1
ATOM 1298 N N . GLY A 1 163 ? 8.273 0.624 -22.795 1.00 97.62 163 GLY A N 1
ATOM 1299 C CA . GLY A 1 163 ? 9.532 0.538 -22.062 1.00 97.62 163 GLY A CA 1
ATOM 1300 C C . GLY A 1 163 ? 10.350 -0.654 -22.549 1.00 97.62 163 GLY A C 1
ATOM 1301 O O . GLY A 1 163 ? 9.822 -1.534 -23.229 1.00 97.62 163 GLY A O 1
ATOM 1302 N N . ILE A 1 164 ? 11.620 -0.711 -22.159 1.00 98.12 164 ILE A N 1
ATOM 1303 C CA . ILE A 1 164 ? 12.455 -1.905 -22.347 1.00 98.12 164 ILE A CA 1
ATOM 1304 C C . ILE A 1 164 ? 12.779 -2.459 -20.968 1.00 98.12 164 ILE A C 1
ATOM 1306 O O . ILE A 1 164 ? 13.338 -1.746 -20.133 1.00 98.12 164 ILE A O 1
ATOM 1310 N N . TYR A 1 165 ? 12.398 -3.710 -20.733 1.00 98.12 165 TYR A N 1
ATOM 1311 C CA . TYR A 1 165 ? 12.716 -4.433 -19.513 1.00 98.12 165 TYR A CA 1
ATOM 1312 C C . TYR A 1 165 ? 13.793 -5.473 -19.794 1.00 98.12 165 TYR A C 1
ATOM 1314 O O . TYR A 1 165 ? 13.629 -6.311 -20.687 1.00 98.12 165 TYR A O 1
ATOM 1322 N N . THR A 1 166 ? 14.865 -5.439 -19.011 1.00 98.19 166 THR A N 1
ATOM 1323 C CA . THR A 1 166 ? 15.972 -6.392 -19.102 1.00 98.19 166 THR A CA 1
ATOM 1324 C C . THR A 1 166 ? 16.071 -7.139 -17.782 1.00 98.19 166 THR A C 1
ATOM 1326 O O . THR A 1 166 ? 16.313 -6.532 -16.736 1.00 98.19 166 THR A O 1
ATOM 1329 N N . SER A 1 167 ? 15.880 -8.456 -17.849 1.00 96.69 167 SER A N 1
ATOM 1330 C CA . SER A 1 167 ? 15.937 -9.361 -16.706 1.00 96.69 167 SER A CA 1
ATOM 1331 C C . SER A 1 167 ? 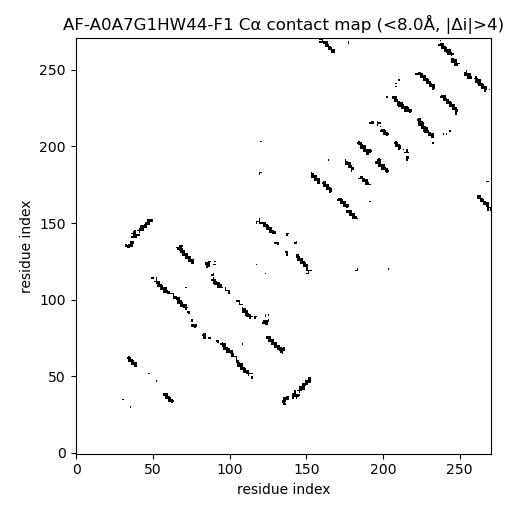17.227 -10.160 -16.728 1.00 96.69 167 SER A C 1
ATOM 1333 O O . SER A 1 167 ? 17.441 -10.973 -17.634 1.00 96.69 167 SER A O 1
ATOM 1335 N N . GLN A 1 168 ? 18.076 -9.969 -15.720 1.00 96.00 168 GLN A N 1
ATOM 1336 C CA . GLN A 1 168 ? 19.249 -10.815 -15.533 1.00 96.00 168 GLN A CA 1
ATOM 1337 C C . GLN A 1 168 ? 18.841 -12.206 -15.041 1.00 96.00 168 GLN A C 1
ATOM 1339 O O . GLN A 1 168 ? 19.469 -13.185 -15.440 1.00 96.00 168 GLN A O 1
ATOM 1344 N N . PHE A 1 169 ? 17.779 -12.313 -14.235 1.00 92.69 169 PHE A N 1
ATOM 1345 C CA . PHE A 1 169 ? 17.266 -13.601 -13.766 1.00 92.69 169 PHE A CA 1
ATOM 1346 C C . PHE A 1 169 ? 16.870 -14.526 -14.926 1.00 92.69 169 PHE A C 1
ATOM 1348 O O . PHE A 1 169 ? 17.230 -15.703 -14.927 1.00 92.69 169 PHE A O 1
ATOM 1355 N N . LEU A 1 170 ? 16.163 -13.995 -15.931 1.00 91.06 170 LEU A N 1
ATOM 1356 C CA . LEU A 1 170 ? 15.761 -14.761 -17.118 1.00 91.06 170 LEU A CA 1
ATOM 1357 C C . LEU A 1 170 ? 16.792 -14.726 -18.254 1.00 91.06 170 LEU A C 1
ATOM 1359 O O . LEU A 1 170 ? 16.710 -15.537 -19.175 1.00 91.06 170 LEU A O 1
ATOM 1363 N N . GLY A 1 171 ? 17.744 -13.790 -18.221 1.00 93.94 171 GLY A N 1
ATOM 1364 C CA . GLY A 1 171 ? 18.684 -13.555 -19.318 1.00 93.94 171 GLY A CA 1
ATOM 1365 C C . GLY A 1 171 ? 18.007 -13.012 -20.581 1.00 93.94 171 GLY A C 1
ATOM 1366 O O . GLY A 1 171 ? 18.430 -13.330 -21.692 1.00 93.94 171 GLY A O 1
ATOM 1367 N N . THR A 1 172 ? 16.936 -12.228 -20.428 1.00 94.88 172 THR A N 1
ATOM 1368 C CA . THR A 1 172 ? 16.105 -11.742 -21.541 1.00 94.88 172 THR A CA 1
ATOM 1369 C C . THR A 1 172 ? 15.921 -10.233 -21.511 1.00 94.88 172 THR A C 1
ATOM 1371 O O . THR A 1 172 ? 15.831 -9.635 -20.442 1.00 94.88 172 THR A O 1
ATOM 1374 N N . GLU A 1 173 ? 15.744 -9.644 -22.689 1.00 97.12 173 GLU A N 1
ATOM 1375 C CA . GLU A 1 173 ? 15.312 -8.260 -22.879 1.00 97.12 173 GLU A CA 1
ATOM 1376 C C . GLU A 1 173 ? 14.031 -8.241 -23.716 1.00 97.12 173 GLU A C 1
ATOM 1378 O O . GLU A 1 173 ? 13.917 -8.992 -24.690 1.00 97.12 173 GLU A O 1
ATOM 1383 N N . LYS A 1 174 ? 13.052 -7.415 -23.334 1.00 96.81 174 LYS A N 1
ATOM 1384 C CA . LYS A 1 174 ? 11.791 -7.289 -24.072 1.00 96.81 174 LYS A CA 1
ATOM 1385 C C . LYS A 1 174 ? 11.152 -5.912 -23.938 1.00 96.81 174 LYS A C 1
ATOM 1387 O O . LYS A 1 174 ? 11.338 -5.210 -22.945 1.00 96.81 174 LYS A O 1
ATOM 1392 N N . GLU A 1 175 ? 10.331 -5.567 -24.924 1.00 97.56 175 GLU A N 1
ATOM 1393 C CA . GLU A 1 175 ? 9.427 -4.425 -24.825 1.00 97.56 175 GLU A CA 1
ATOM 1394 C C . GLU A 1 175 ? 8.286 -4.719 -23.846 1.00 97.56 175 GLU A C 1
ATOM 1396 O O . GLU A 1 175 ? 7.720 -5.815 -23.831 1.00 97.56 175 GLU A O 1
ATOM 1401 N N . VAL A 1 176 ? 7.922 -3.722 -23.043 1.00 97.69 176 VAL A N 1
ATOM 1402 C CA . VAL A 1 176 ? 6.877 -3.831 -22.019 1.00 97.69 176 VAL A CA 1
ATOM 1403 C C . VAL A 1 176 ? 5.918 -2.651 -22.077 1.00 97.69 176 VAL A C 1
ATOM 1405 O O . VAL A 1 176 ? 6.296 -1.520 -22.395 1.00 97.69 176 VAL A O 1
ATOM 1408 N N . THR A 1 177 ? 4.651 -2.904 -21.752 1.00 98.06 177 THR A N 1
ATOM 1409 C CA . THR A 1 177 ? 3.712 -1.821 -21.443 1.00 98.06 177 THR A CA 1
ATOM 1410 C C . THR A 1 177 ? 4.015 -1.300 -20.045 1.00 98.06 177 THR A C 1
ATOM 1412 O O . THR A 1 177 ? 4.151 -2.087 -19.107 1.00 98.06 177 THR A O 1
ATOM 1415 N N . VAL A 1 178 ? 4.076 0.021 -19.899 1.00 98.44 178 VAL A N 1
ATOM 1416 C CA . VAL A 1 178 ? 4.296 0.676 -18.610 1.00 98.44 178 VAL A CA 1
ATOM 1417 C C . VAL A 1 178 ? 3.065 1.502 -18.261 1.00 98.44 178 VAL A C 1
ATOM 1419 O O . VAL A 1 178 ? 2.622 2.334 -19.054 1.00 98.44 178 VAL A O 1
ATOM 1422 N N . MET A 1 179 ? 2.512 1.273 -17.073 1.00 98.25 179 MET A N 1
ATOM 1423 C CA . MET A 1 179 ? 1.570 2.201 -16.454 1.00 98.25 179 MET A CA 1
ATOM 1424 C C . MET A 1 179 ? 2.349 3.141 -15.543 1.00 98.25 179 MET A C 1
ATOM 1426 O O . MET A 1 179 ? 3.241 2.696 -14.822 1.00 98.25 179 MET A O 1
ATOM 1430 N N . LYS A 1 180 ? 1.988 4.418 -15.528 1.00 97.44 180 LYS A N 1
ATOM 1431 C CA . LYS A 1 180 ? 2.562 5.422 -14.637 1.00 97.44 180 LYS A CA 1
ATOM 1432 C C . LYS A 1 180 ? 1.466 6.016 -13.761 1.00 97.44 180 LYS A C 1
ATOM 1434 O O . LYS A 1 180 ? 0.341 6.216 -14.222 1.00 97.44 180 LYS A O 1
ATOM 1439 N N . ALA A 1 181 ? 1.789 6.262 -12.497 1.00 97.44 181 ALA A N 1
ATOM 1440 C CA . ALA A 1 181 ? 0.885 6.971 -11.609 1.00 97.44 181 ALA A CA 1
ATOM 1441 C C . ALA A 1 181 ? 0.817 8.458 -11.997 1.00 97.44 181 ALA A C 1
ATOM 1443 O O . ALA A 1 181 ? 1.823 9.086 -12.334 1.00 97.44 181 ALA A O 1
ATOM 1444 N N . GLU A 1 182 ? -0.381 9.030 -11.961 1.00 96.00 182 GLU A N 1
ATOM 1445 C CA . GLU A 1 182 ? -0.617 10.445 -12.259 1.00 96.00 182 GLU A CA 1
ATOM 1446 C C . GLU A 1 182 ? 0.026 11.351 -11.205 1.00 96.00 182 GLU A C 1
ATOM 1448 O O . GLU A 1 182 ? 0.573 12.405 -11.524 1.00 96.00 182 GLU A O 1
ATOM 1453 N N . GLU A 1 183 ? -0.016 10.920 -9.946 1.00 95.69 183 GLU A N 1
ATOM 1454 C CA . GLU A 1 183 ? 0.286 11.766 -8.795 1.00 95.69 183 GLU A CA 1
ATOM 1455 C C . GLU A 1 183 ? 1.662 11.505 -8.166 1.00 95.69 183 GLU A C 1
ATOM 1457 O O . GLU A 1 183 ? 2.100 12.266 -7.304 1.00 95.69 183 GLU A O 1
ATOM 1462 N N . ALA A 1 184 ? 2.349 10.441 -8.584 1.00 95.75 184 ALA A N 1
ATOM 1463 C CA . ALA A 1 184 ? 3.619 10.009 -8.012 1.00 95.75 184 ALA A CA 1
ATOM 1464 C C . ALA A 1 184 ? 4.513 9.345 -9.071 1.00 95.75 184 ALA A C 1
ATOM 1466 O O . ALA A 1 184 ? 4.013 8.834 -10.073 1.00 95.75 184 ALA A O 1
ATOM 1467 N N . PRO A 1 185 ? 5.840 9.298 -8.867 1.00 96.12 185 PRO A N 1
ATOM 1468 C CA . PRO A 1 185 ? 6.763 8.584 -9.746 1.00 96.12 185 PRO A CA 1
ATOM 1469 C C . PRO A 1 185 ? 6.718 7.065 -9.490 1.00 96.12 185 PRO A C 1
ATOM 1471 O O . PRO A 1 185 ? 7.738 6.433 -9.223 1.00 96.12 185 PRO A O 1
ATOM 1474 N N . PHE A 1 186 ? 5.521 6.485 -9.554 1.00 97.44 186 PHE A N 1
ATOM 1475 C CA . PHE A 1 186 ? 5.292 5.048 -9.453 1.00 97.44 186 PHE A CA 1
ATOM 1476 C C . PHE A 1 186 ? 5.009 4.475 -10.832 1.00 97.44 186 PHE A C 1
ATOM 1478 O O . PHE A 1 186 ? 4.382 5.122 -11.677 1.00 97.44 186 PHE A O 1
ATOM 1485 N N . TYR A 1 187 ? 5.448 3.242 -11.042 1.00 98.12 187 TYR A N 1
ATOM 1486 C CA . TYR A 1 187 ? 5.358 2.558 -12.320 1.00 98.12 187 TYR A CA 1
ATOM 1487 C C . TYR A 1 187 ? 4.854 1.135 -12.113 1.00 98.12 187 TYR A C 1
ATOM 1489 O O . TYR A 1 187 ? 5.232 0.480 -11.146 1.00 98.12 187 TYR A O 1
ATOM 1497 N N . ILE A 1 188 ? 4.034 0.640 -13.036 1.00 98.44 188 ILE A N 1
ATOM 1498 C CA . ILE A 1 188 ? 3.700 -0.781 -13.142 1.00 98.44 188 ILE A CA 1
ATOM 1499 C C . ILE A 1 188 ? 4.193 -1.275 -14.495 1.00 98.44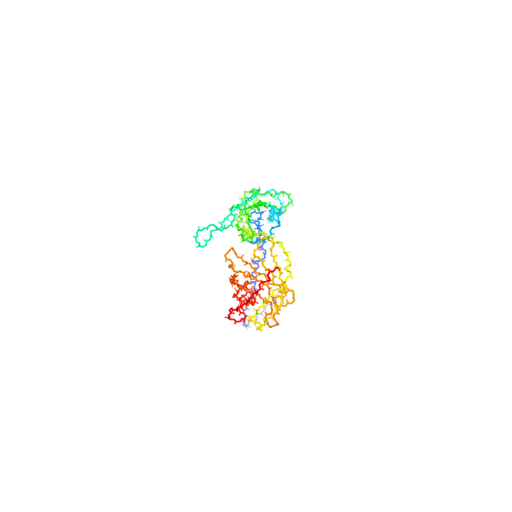 188 ILE A C 1
ATOM 1501 O O . ILE A 1 188 ? 3.753 -0.796 -15.542 1.00 98.44 188 ILE A O 1
ATOM 1505 N N . VAL A 1 189 ? 5.086 -2.258 -14.467 1.00 98.19 189 VAL A N 1
ATOM 1506 C CA . VAL A 1 189 ? 5.506 -3.018 -15.642 1.00 98.19 189 VAL A CA 1
ATOM 1507 C C . VAL A 1 189 ? 4.503 -4.140 -15.850 1.00 98.19 189 VAL A C 1
ATOM 1509 O O . VAL A 1 189 ? 4.409 -5.048 -15.025 1.00 98.19 189 VAL A O 1
ATOM 1512 N N . LYS A 1 190 ? 3.736 -4.065 -16.936 1.00 97.94 190 LYS A N 1
ATOM 1513 C CA . LYS A 1 190 ? 2.726 -5.073 -17.264 1.00 97.94 190 LYS A CA 1
ATOM 1514 C C . LYS A 1 190 ? 3.374 -6.333 -17.815 1.00 97.94 190 LYS A C 1
ATOM 1516 O O . LYS A 1 190 ? 4.319 -6.236 -18.599 1.00 97.94 190 LYS A O 1
ATOM 1521 N N . ASP A 1 191 ? 2.836 -7.488 -17.434 1.00 95.56 191 ASP A N 1
ATOM 1522 C CA . ASP A 1 191 ? 3.276 -8.802 -17.926 1.00 95.56 191 ASP A CA 1
ATOM 1523 C C . ASP A 1 191 ? 4.804 -8.988 -17.826 1.00 95.56 191 ASP A C 1
ATOM 1525 O O . ASP A 1 191 ? 5.478 -9.446 -18.758 1.00 95.56 191 ASP A O 1
ATOM 1529 N N . CYS A 1 192 ? 5.379 -8.555 -16.699 1.00 95.19 192 CYS A N 1
ATOM 1530 C CA . CYS A 1 192 ? 6.816 -8.351 -16.541 1.00 95.19 192 CYS A CA 1
ATOM 1531 C C . CYS A 1 192 ? 7.601 -9.650 -16.760 1.00 95.19 192 CYS A C 1
ATOM 1533 O O . CYS A 1 192 ? 8.487 -9.706 -17.611 1.00 95.19 192 CYS A O 1
ATOM 1535 N N . TYR A 1 193 ? 7.199 -10.729 -16.088 1.00 92.56 193 TYR A N 1
ATOM 1536 C CA . TYR A 1 193 ? 7.801 -12.057 -16.258 1.00 92.56 193 TYR A CA 1
ATOM 1537 C C . TYR A 1 193 ? 6.876 -13.021 -17.003 1.00 92.56 193 TYR A C 1
ATOM 1539 O O . TYR A 1 193 ? 7.318 -13.757 -17.883 1.00 92.56 193 TYR A O 1
ATOM 1547 N N . VAL A 1 194 ? 5.585 -12.984 -16.677 1.00 92.62 194 VAL A N 1
ATOM 1548 C CA . VAL A 1 194 ? 4.527 -13.831 -17.242 1.00 92.62 194 VAL A CA 1
ATOM 1549 C C . VAL A 1 194 ? 3.270 -12.995 -17.469 1.00 92.62 194 VAL A C 1
ATOM 1551 O O . VAL A 1 194 ? 3.151 -11.904 -16.916 1.00 92.62 194 VAL A O 1
ATOM 1554 N N . GLU A 1 195 ? 2.324 -13.511 -18.250 1.00 92.25 195 GLU A N 1
ATOM 1555 C CA . GLU A 1 195 ? 1.013 -12.880 -18.442 1.00 92.25 195 GLU A CA 1
ATOM 1556 C C . GLU A 1 195 ? 0.298 -12.657 -17.094 1.00 92.25 195 GLU A C 1
ATOM 1558 O O . GLU A 1 195 ? 0.246 -13.553 -16.248 1.00 92.25 195 GLU A O 1
ATOM 1563 N N . ASN A 1 196 ? -0.243 -11.454 -16.888 1.00 88.62 196 ASN A N 1
ATOM 1564 C CA . ASN A 1 196 ? -0.818 -10.942 -15.639 1.00 88.62 196 ASN A CA 1
ATOM 1565 C C . ASN A 1 196 ? 0.159 -10.891 -14.442 1.00 88.62 196 ASN A C 1
ATOM 1567 O O . ASN A 1 196 ? -0.263 -10.657 -13.308 1.00 88.62 196 ASN A O 1
ATOM 1571 N N . GLY A 1 197 ? 1.457 -11.106 -14.675 1.00 92.25 197 GLY A N 1
ATOM 1572 C CA . GLY A 1 197 ? 2.537 -10.976 -13.695 1.00 92.25 197 GLY A CA 1
ATOM 1573 C C . GLY A 1 197 ? 3.105 -9.561 -13.675 1.00 92.25 197 GLY A C 1
ATOM 1574 O O . GLY A 1 197 ? 4.255 -9.345 -14.063 1.00 92.25 197 GLY A O 1
ATOM 1575 N N . ASP A 1 198 ? 2.277 -8.594 -13.288 1.00 97.25 198 ASP A N 1
ATOM 1576 C CA . ASP A 1 198 ? 2.663 -7.185 -13.213 1.00 97.25 198 ASP A CA 1
ATOM 1577 C C . ASP A 1 198 ? 3.619 -6.913 -12.050 1.00 97.25 198 ASP A C 1
ATOM 1579 O O . ASP A 1 198 ? 3.441 -7.468 -10.968 1.00 97.25 198 ASP A O 1
ATOM 1583 N N . ILE A 1 199 ? 4.569 -5.994 -12.241 1.00 97.94 199 ILE A N 1
ATOM 1584 C CA . ILE A 1 199 ? 5.488 -5.553 -11.184 1.00 97.94 199 ILE A CA 1
ATOM 1585 C C . ILE A 1 199 ? 5.387 -4.044 -10.976 1.00 97.94 199 ILE A C 1
ATOM 1587 O O . ILE A 1 199 ? 5.650 -3.261 -11.890 1.00 97.94 199 ILE A O 1
ATOM 1591 N 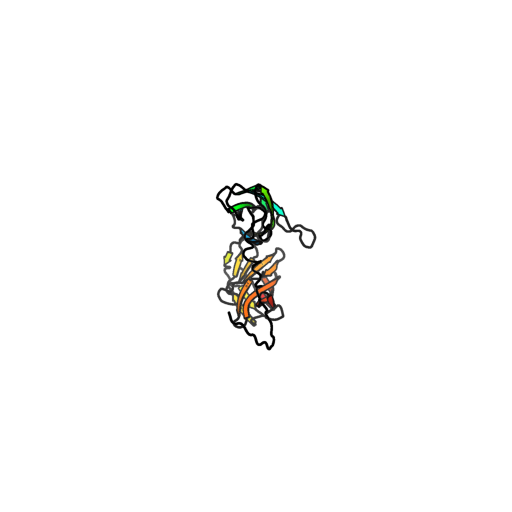N . ARG A 1 200 ? 5.044 -3.635 -9.753 1.00 97.69 200 ARG A N 1
ATOM 1592 C CA . ARG A 1 200 ? 5.033 -2.246 -9.292 1.00 97.69 200 ARG A CA 1
ATOM 1593 C C . ARG A 1 200 ? 6.398 -1.836 -8.741 1.00 97.69 200 ARG A C 1
ATOM 1595 O O . ARG A 1 200 ? 6.976 -2.542 -7.914 1.00 97.69 200 ARG A O 1
ATOM 1602 N N . ILE A 1 201 ? 6.860 -0.668 -9.172 1.00 98.25 201 ILE A N 1
ATOM 1603 C CA . ILE A 1 201 ? 8.099 -0.019 -8.753 1.00 98.25 201 ILE A CA 1
ATOM 1604 C C . ILE A 1 201 ? 7.756 1.399 -8.298 1.00 98.25 201 ILE A C 1
ATOM 1606 O O . ILE A 1 201 ? 7.262 2.204 -9.090 1.00 98.25 201 ILE A O 1
ATOM 1610 N N . ASP A 1 202 ? 8.070 1.717 -7.047 1.00 97.44 202 ASP A N 1
ATOM 1611 C CA . ASP A 1 202 ? 7.812 3.029 -6.463 1.00 97.44 202 ASP A CA 1
ATOM 1612 C C . ASP A 1 202 ? 9.131 3.797 -6.327 1.00 97.44 202 ASP A C 1
ATOM 1614 O O . ASP A 1 202 ? 10.086 3.289 -5.734 1.00 97.44 202 ASP A O 1
ATOM 1618 N N . LEU A 1 203 ? 9.208 5.010 -6.882 1.00 97.38 203 LE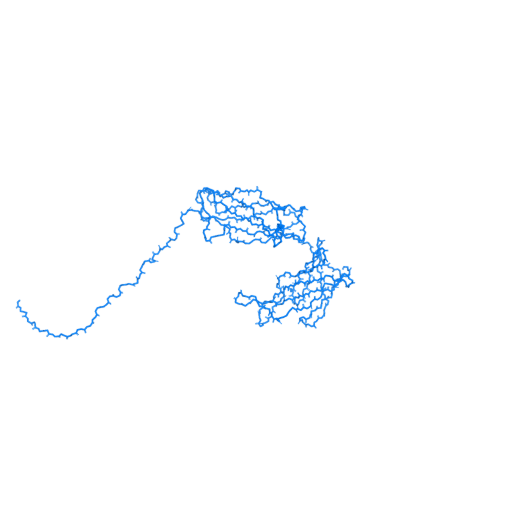U A N 1
ATOM 1619 C CA . LEU A 1 203 ? 10.343 5.907 -6.661 1.00 97.38 203 LEU A CA 1
ATOM 1620 C C . LEU A 1 203 ? 10.033 6.921 -5.555 1.00 97.38 203 LEU A C 1
ATOM 1622 O O . LEU A 1 203 ? 8.914 7.424 -5.453 1.00 97.38 203 LEU A O 1
ATOM 1626 N N . ASP A 1 204 ? 11.044 7.284 -4.770 1.00 94.81 204 ASP A N 1
ATOM 1627 C CA . ASP A 1 204 ? 10.983 8.457 -3.897 1.00 94.81 204 ASP A CA 1
ATOM 1628 C C . ASP A 1 204 ? 11.406 9.750 -4.630 1.00 94.81 204 ASP A C 1
ATOM 1630 O O . ASP A 1 204 ? 11.737 9.755 -5.820 1.00 94.81 204 ASP A O 1
ATOM 1634 N N . GLN A 1 205 ? 11.426 10.875 -3.909 1.00 91.06 205 GLN A N 1
ATOM 1635 C CA . GLN A 1 205 ? 11.814 12.183 -4.462 1.00 91.06 205 GLN A CA 1
ATOM 1636 C C . GLN A 1 205 ? 13.270 12.236 -4.965 1.00 91.06 205 GLN A C 1
ATOM 1638 O O . GLN A 1 205 ? 13.605 13.046 -5.833 1.00 91.06 205 GLN A O 1
ATOM 1643 N N . ASN A 1 206 ? 14.140 11.368 -4.446 1.00 94.62 206 ASN A N 1
ATOM 1644 C CA . ASN A 1 206 ? 15.544 11.272 -4.837 1.00 94.62 206 ASN A CA 1
ATOM 1645 C C . ASN A 1 206 ? 15.752 10.304 -6.013 1.00 94.62 206 ASN A C 1
ATOM 1647 O O . ASN A 1 206 ? 16.847 10.244 -6.580 1.00 94.62 206 ASN A O 1
ATOM 1651 N N . GLY A 1 207 ? 14.699 9.594 -6.427 1.00 95.75 207 GLY A N 1
ATOM 1652 C CA . GLY A 1 207 ? 14.755 8.549 -7.439 1.00 95.75 207 GLY A CA 1
ATOM 1653 C C . GLY A 1 207 ? 15.264 7.216 -6.895 1.00 95.75 207 GLY A C 1
ATOM 1654 O O . GLY A 1 207 ? 15.684 6.383 -7.695 1.00 95.75 207 GLY A O 1
ATOM 1655 N N . ASN A 1 208 ? 15.251 7.010 -5.575 1.00 97.94 208 ASN A N 1
ATOM 1656 C CA . ASN A 1 208 ? 15.489 5.695 -4.990 1.00 97.94 208 ASN A CA 1
ATOM 1657 C C . ASN A 1 208 ? 14.266 4.824 -5.288 1.00 97.94 208 ASN A C 1
ATOM 1659 O O . ASN A 1 208 ? 13.137 5.229 -5.014 1.00 97.94 208 ASN A O 1
ATOM 1663 N N . ALA A 1 209 ? 14.486 3.648 -5.863 1.00 98.06 209 ALA A N 1
ATOM 1664 C CA . ALA A 1 209 ? 13.436 2.711 -6.230 1.00 98.06 209 ALA A CA 1
ATOM 1665 C C . ALA A 1 209 ? 13.207 1.683 -5.124 1.00 98.06 209 ALA A C 1
ATOM 1667 O O . ALA A 1 209 ? 14.161 1.149 -4.557 1.00 98.06 209 ALA A O 1
ATOM 1668 N N . THR A 1 210 ? 11.944 1.360 -4.872 1.00 97.75 210 THR A N 1
ATOM 1669 C CA . THR A 1 210 ? 11.523 0.254 -4.013 1.00 97.75 210 THR A CA 1
ATOM 1670 C C . THR A 1 210 ? 10.539 -0.627 -4.769 1.00 97.75 210 THR A C 1
ATOM 1672 O O . THR A 1 210 ? 9.569 -0.148 -5.354 1.00 97.75 210 THR A O 1
ATOM 1675 N N . ILE A 1 211 ? 10.783 -1.932 -4.727 1.00 97.62 211 ILE A N 1
ATOM 1676 C CA . ILE A 1 211 ? 9.824 -2.966 -5.097 1.00 97.62 211 ILE A CA 1
ATOM 1677 C C . ILE A 1 211 ? 9.434 -3.660 -3.801 1.00 97.62 211 ILE A C 1
ATOM 1679 O O . ILE A 1 211 ? 10.203 -4.455 -3.253 1.00 97.62 211 ILE A O 1
ATOM 1683 N N . GLU A 1 212 ? 8.249 -3.333 -3.290 1.00 94.69 212 GLU A N 1
ATOM 1684 C CA . GLU A 1 212 ? 7.693 -4.078 -2.166 1.00 94.69 212 GLU A CA 1
ATOM 1685 C C . GLU A 1 212 ? 7.417 -5.519 -2.573 1.00 94.69 212 GLU A C 1
ATOM 1687 O O . GLU A 1 212 ? 7.135 -5.802 -3.743 1.00 94.69 212 GLU A O 1
ATOM 1692 N N . GLN A 1 213 ? 7.502 -6.418 -1.590 1.00 95.19 213 GLN A N 1
ATOM 1693 C CA . GLN A 1 213 ? 7.289 -7.836 -1.817 1.00 95.19 213 GLN A CA 1
ATOM 1694 C C . GLN A 1 213 ? 5.923 -8.069 -2.462 1.00 95.19 213 GLN A C 1
ATOM 1696 O O . GLN A 1 213 ? 4.879 -7.837 -1.854 1.00 95.19 213 GLN A O 1
ATOM 1701 N N . GLN A 1 214 ? 5.941 -8.568 -3.690 1.00 95.38 214 GLN A N 1
ATOM 1702 C CA . GLN A 1 214 ? 4.743 -8.797 -4.484 1.00 95.38 214 GLN A CA 1
ATOM 1703 C C . GLN A 1 214 ? 4.890 -10.066 -5.308 1.00 95.38 214 GLN A C 1
ATOM 1705 O O . GLN A 1 214 ? 5.998 -10.499 -5.622 1.00 95.38 214 GLN A O 1
ATOM 1710 N N . LYS A 1 215 ? 3.760 -10.690 -5.629 1.00 94.25 215 LYS A N 1
ATOM 1711 C CA . LYS A 1 215 ? 3.737 -11.887 -6.467 1.00 94.25 215 LYS A CA 1
ATOM 1712 C C . LYS A 1 215 ? 4.234 -11.532 -7.869 1.00 94.25 215 LYS A C 1
ATOM 1714 O O . LYS A 1 215 ? 3.731 -10.588 -8.461 1.00 94.25 215 LYS A O 1
ATOM 1719 N N . ALA A 1 216 ? 5.156 -12.328 -8.400 1.00 93.38 216 ALA A N 1
ATOM 1720 C CA . ALA A 1 216 ? 5.701 -12.149 -9.741 1.00 93.38 216 ALA A CA 1
ATOM 1721 C C . ALA A 1 216 ? 5.174 -13.209 -10.717 1.00 93.38 216 ALA A C 1
ATOM 1723 O O . ALA A 1 216 ? 4.590 -12.878 -11.745 1.00 93.38 216 ALA A O 1
ATOM 1724 N N . PHE A 1 217 ? 5.353 -14.492 -10.396 1.00 92.69 217 PHE A N 1
ATOM 1725 C CA . PHE A 1 217 ? 4.941 -15.614 -11.248 1.00 92.69 217 PHE A CA 1
ATOM 1726 C C . PHE A 1 217 ? 4.804 -16.910 -10.435 1.00 92.69 217 PHE A C 1
ATOM 1728 O O . PHE A 1 217 ? 4.956 -16.912 -9.214 1.00 92.69 217 PHE A O 1
ATOM 1735 N N . ILE A 1 218 ? 4.466 -18.016 -11.099 1.00 90.56 218 ILE A N 1
ATOM 1736 C CA . ILE A 1 218 ? 4.454 -19.358 -10.505 1.00 90.56 218 ILE A CA 1
ATOM 1737 C C . ILE A 1 218 ? 5.563 -20.171 -11.166 1.00 90.56 218 ILE A C 1
ATOM 1739 O O . ILE A 1 218 ? 5.600 -20.281 -12.389 1.00 90.56 218 ILE A O 1
ATOM 1743 N N . TYR A 1 219 ? 6.452 -20.732 -10.356 1.00 85.56 219 TYR A N 1
ATOM 1744 C CA . TYR A 1 219 ? 7.492 -21.652 -10.786 1.00 85.56 219 TYR A CA 1
ATOM 1745 C C . TYR A 1 219 ? 7.038 -23.092 -10.503 1.00 85.56 219 TYR A C 1
ATOM 1747 O O . TYR A 1 219 ? 6.634 -23.365 -9.370 1.00 85.56 219 TYR A O 1
ATOM 1755 N N . PRO A 1 220 ? 7.063 -24.016 -11.481 1.00 85.50 220 PRO A N 1
ATOM 1756 C CA . PRO A 1 220 ? 6.492 -25.356 -11.314 1.00 85.50 220 PRO A CA 1
ATOM 1757 C C . PRO A 1 220 ? 7.026 -26.127 -10.099 1.00 85.50 220 PRO A C 1
ATOM 1759 O O . PRO A 1 220 ? 6.257 -26.792 -9.411 1.00 85.50 220 PRO A O 1
ATOM 1762 N N . GLU A 1 221 ? 8.322 -26.012 -9.810 1.00 84.06 221 GLU A N 1
ATOM 1763 C CA . GLU A 1 221 ? 8.989 -26.746 -8.734 1.00 84.06 221 GLU A CA 1
ATOM 1764 C C . GLU A 1 221 ? 8.781 -26.126 -7.345 1.00 84.06 221 GLU A C 1
ATOM 1766 O O . GLU A 1 221 ? 8.795 -26.846 -6.348 1.00 84.06 221 GLU A O 1
ATOM 1771 N N . TYR A 1 222 ? 8.598 -24.803 -7.263 1.00 79.88 222 TYR A N 1
ATOM 1772 C CA . TYR A 1 222 ? 8.632 -24.060 -5.993 1.00 79.88 222 TYR A CA 1
ATOM 1773 C C . TYR A 1 222 ? 7.351 -23.279 -5.676 1.00 79.88 222 TYR A C 1
ATOM 1775 O O . TYR A 1 222 ? 7.247 -22.671 -4.614 1.00 79.88 222 TYR A O 1
ATOM 1783 N N . GLY A 1 223 ? 6.357 -23.312 -6.562 1.00 87.69 223 GLY A N 1
ATOM 1784 C CA . GLY A 1 223 ? 5.087 -22.624 -6.371 1.00 87.69 223 GLY A CA 1
ATOM 1785 C C . GLY A 1 223 ? 5.177 -21.128 -6.665 1.00 87.69 223 GLY A C 1
ATOM 1786 O O . GLY A 1 223 ? 5.773 -20.704 -7.652 1.00 87.69 223 GLY A O 1
ATOM 1787 N N . VAL A 1 224 ? 4.502 -20.312 -5.855 1.00 92.19 224 VAL A N 1
ATOM 1788 C CA . VAL A 1 224 ? 4.398 -18.868 -6.098 1.00 92.19 224 VAL A CA 1
ATOM 1789 C C . VAL A 1 224 ? 5.731 -18.187 -5.793 1.00 92.19 224 VAL A C 1
ATOM 1791 O O . VAL A 1 224 ? 6.219 -18.243 -4.666 1.00 92.19 224 VAL A O 1
ATOM 1794 N N . VAL A 1 225 ? 6.285 -17.503 -6.792 1.00 92.69 225 VAL A N 1
ATOM 1795 C CA . VAL A 1 225 ? 7.481 -16.676 -6.655 1.00 92.69 225 VAL A CA 1
ATOM 1796 C C . VAL A 1 225 ? 7.071 -15.227 -6.440 1.00 92.69 225 VAL A C 1
ATOM 1798 O O . VAL A 1 225 ? 6.261 -14.663 -7.184 1.00 92.69 225 VAL A O 1
ATOM 1801 N N . TYR A 1 226 ? 7.665 -14.624 -5.423 1.00 95.00 226 TYR A N 1
ATOM 1802 C CA . TYR A 1 226 ? 7.551 -13.216 -5.088 1.00 95.00 226 TYR A CA 1
ATOM 1803 C C . TYR A 1 226 ? 8.847 -12.503 -5.447 1.00 95.00 226 TYR A C 1
ATOM 1805 O O . TYR A 1 226 ? 9.915 -13.111 -5.473 1.00 95.00 226 TYR A O 1
ATOM 1813 N N . VAL A 1 227 ? 8.766 -11.203 -5.687 1.00 95.94 227 VAL A N 1
ATOM 1814 C CA . VAL A 1 227 ? 9.941 -10.354 -5.857 1.00 95.94 227 VAL A CA 1
ATOM 1815 C C . VAL A 1 227 ? 9.902 -9.199 -4.881 1.00 95.94 227 VAL A C 1
ATOM 1817 O O . VAL A 1 227 ? 8.836 -8.662 -4.590 1.00 95.94 227 VAL A O 1
ATOM 1820 N N . ALA A 1 228 ? 11.074 -8.826 -4.387 1.00 96.75 228 ALA A N 1
ATOM 1821 C CA . ALA A 1 228 ? 11.289 -7.633 -3.585 1.00 96.75 228 ALA A CA 1
ATOM 1822 C C . ALA A 1 228 ? 12.679 -7.079 -3.894 1.00 96.75 228 ALA A C 1
ATOM 1824 O O . ALA A 1 228 ? 13.610 -7.844 -4.161 1.00 96.75 228 ALA A O 1
ATOM 1825 N N . GLY A 1 229 ? 12.847 -5.765 -3.842 1.00 96.75 229 GLY A N 1
ATOM 1826 C CA . GLY A 1 229 ? 14.123 -5.165 -4.200 1.00 96.75 229 GLY A CA 1
ATOM 1827 C C . GLY A 1 229 ? 14.182 -3.668 -3.983 1.00 96.75 229 GLY A C 1
ATOM 1828 O O . GLY A 1 229 ? 13.186 -3.014 -3.673 1.00 96.75 229 GLY A O 1
ATOM 1829 N N . THR A 1 230 ? 15.376 -3.128 -4.171 1.00 98.19 230 THR A N 1
ATOM 1830 C CA . THR A 1 230 ? 15.638 -1.690 -4.140 1.00 98.19 230 THR A CA 1
ATOM 1831 C C . THR A 1 230 ? 16.514 -1.302 -5.320 1.00 98.19 230 THR A C 1
ATOM 1833 O O . THR A 1 230 ? 17.124 -2.154 -5.965 1.00 98.19 230 THR A O 1
ATOM 1836 N N . GLY A 1 231 ? 16.564 -0.020 -5.651 1.00 98.12 231 GLY A N 1
ATOM 1837 C CA . GLY A 1 231 ? 17.305 0.441 -6.814 1.00 98.12 231 GLY A CA 1
ATOM 1838 C C . GLY A 1 231 ? 17.405 1.950 -6.911 1.00 98.12 231 GLY A C 1
ATOM 1839 O O . GLY A 1 231 ? 17.100 2.665 -5.961 1.00 98.12 231 GLY A O 1
ATOM 1840 N N . GLN A 1 232 ? 17.793 2.429 -8.088 1.00 98.31 232 GLN A N 1
ATOM 1841 C CA . GLN A 1 232 ? 17.913 3.849 -8.390 1.00 98.31 232 GLN A CA 1
ATOM 1842 C C . GLN A 1 232 ? 17.480 4.147 -9.825 1.00 98.31 232 GLN A C 1
ATOM 1844 O O . GLN A 1 232 ? 17.783 3.397 -10.754 1.00 98.31 232 GLN A O 1
ATOM 1849 N N . LEU A 1 233 ? 16.859 5.304 -10.029 1.00 98.25 233 LEU A N 1
ATOM 1850 C CA . LEU A 1 233 ? 16.719 5.910 -11.344 1.00 98.25 233 LEU A CA 1
ATOM 1851 C C . LEU A 1 233 ? 18.050 6.530 -11.798 1.00 98.25 233 LEU A C 1
ATOM 1853 O O . LEU A 1 233 ? 18.508 7.541 -11.258 1.00 98.25 233 LEU A O 1
ATOM 1857 N N . ASN A 1 234 ? 18.621 5.990 -12.870 1.00 97.38 234 ASN A N 1
ATOM 1858 C CA . ASN A 1 234 ? 19.630 6.676 -13.660 1.00 97.38 234 ASN A CA 1
ATOM 1859 C C . ASN A 1 234 ? 18.951 7.731 -14.545 1.00 97.38 234 ASN A C 1
ATOM 1861 O O . ASN A 1 234 ? 18.366 7.424 -15.585 1.00 97.38 234 ASN A O 1
ATOM 1865 N N . LYS A 1 235 ? 19.054 8.998 -14.131 1.00 93.69 235 LYS A N 1
ATOM 1866 C CA . LYS A 1 235 ? 18.437 10.140 -14.824 1.00 93.69 235 LYS A CA 1
ATOM 1867 C C . LYS A 1 235 ? 19.030 10.412 -16.210 1.00 93.69 235 LYS A C 1
ATOM 1869 O O . LYS A 1 235 ? 18.344 10.993 -17.040 1.00 93.69 235 LYS A O 1
ATOM 1874 N N . ILE A 1 236 ? 20.279 10.011 -16.467 1.00 93.44 236 ILE A N 1
ATOM 1875 C CA . ILE A 1 236 ? 20.945 10.245 -17.759 1.00 93.44 236 ILE A CA 1
ATOM 1876 C C . ILE A 1 236 ? 20.383 9.295 -18.817 1.00 93.44 236 ILE A C 1
ATOM 1878 O O . ILE A 1 236 ? 20.089 9.715 -19.932 1.00 93.44 236 ILE A O 1
ATOM 1882 N N . SER A 1 237 ? 20.220 8.018 -18.468 1.00 94.88 237 SER A N 1
ATOM 1883 C CA . SER A 1 237 ? 19.704 6.997 -19.386 1.00 94.88 237 SER A CA 1
ATOM 1884 C C . SER A 1 237 ? 18.188 6.795 -19.301 1.00 94.88 237 SER A C 1
ATOM 1886 O O . SER A 1 237 ? 17.645 5.991 -20.058 1.00 94.88 237 SER A O 1
ATOM 1888 N N . ASN A 1 238 ? 17.513 7.501 -18.387 1.00 96.06 238 ASN A N 1
ATOM 1889 C CA . ASN A 1 238 ? 16.103 7.310 -18.040 1.00 96.06 238 ASN A CA 1
ATOM 1890 C C . ASN A 1 238 ? 15.784 5.836 -17.713 1.00 96.06 238 ASN A C 1
ATOM 1892 O O . ASN A 1 238 ? 14.849 5.237 -18.245 1.00 96.06 238 ASN A O 1
ATOM 1896 N N . THR A 1 239 ? 16.632 5.210 -16.893 1.00 98.25 239 THR A N 1
ATOM 1897 C CA . THR A 1 239 ? 16.566 3.771 -16.588 1.00 98.25 239 THR A CA 1
ATOM 1898 C C . THR A 1 239 ? 16.495 3.553 -15.090 1.00 98.25 239 THR A C 1
ATOM 1900 O O . THR A 1 239 ? 17.370 4.015 -14.362 1.00 98.25 239 THR A O 1
ATOM 1903 N N . ILE A 1 240 ? 15.481 2.833 -14.626 1.00 98.50 240 ILE A N 1
ATOM 1904 C CA . ILE A 1 240 ? 15.430 2.335 -13.255 1.00 98.50 240 ILE A CA 1
ATOM 1905 C C . ILE A 1 240 ? 16.265 1.057 -13.200 1.00 98.50 240 ILE A C 1
ATOM 1907 O O . ILE A 1 240 ? 16.006 0.123 -13.953 1.00 98.50 240 ILE A O 1
ATOM 1911 N N . ILE A 1 241 ? 17.268 1.031 -12.328 1.00 98.44 241 ILE A N 1
ATOM 1912 C CA . ILE A 1 241 ? 18.166 -0.106 -12.117 1.00 98.44 241 ILE A CA 1
ATOM 1913 C C . ILE A 1 241 ? 17.899 -0.632 -10.715 1.00 98.44 241 ILE A C 1
ATOM 1915 O O . ILE A 1 241 ? 18.042 0.115 -9.746 1.00 98.44 241 ILE A O 1
ATOM 1919 N N . THR A 1 242 ? 17.490 -1.891 -10.598 1.00 98.31 242 THR A N 1
ATOM 1920 C CA . THR A 1 242 ? 17.072 -2.499 -9.329 1.00 98.31 242 THR A CA 1
ATOM 1921 C C . THR A 1 242 ? 17.828 -3.783 -9.044 1.00 98.31 242 THR A C 1
ATOM 1923 O O . THR A 1 242 ? 18.198 -4.503 -9.959 1.00 98.31 242 THR A O 1
ATOM 1926 N N . GLN A 1 243 ? 18.052 -4.059 -7.765 1.00 97.75 243 GLN A N 1
ATOM 1927 C CA . GLN A 1 243 ? 18.571 -5.319 -7.252 1.00 97.75 243 GLN A CA 1
ATOM 1928 C C . GLN A 1 243 ? 17.402 -6.079 -6.624 1.00 97.75 243 GLN A C 1
ATOM 1930 O O . GLN A 1 243 ? 16.882 -5.681 -5.577 1.00 97.75 243 GLN A O 1
ATOM 1935 N N . MET A 1 244 ? 16.954 -7.141 -7.292 1.00 96.44 244 MET A N 1
ATOM 1936 C CA . MET A 1 244 ? 15.745 -7.887 -6.946 1.00 96.44 244 MET A CA 1
ATOM 1937 C C . MET A 1 244 ? 16.082 -9.283 -6.427 1.00 96.44 244 MET A C 1
ATOM 1939 O O . MET A 1 244 ? 16.820 -10.041 -7.055 1.00 96.44 244 MET A O 1
ATOM 1943 N N . ASN A 1 245 ? 15.507 -9.638 -5.279 1.00 95.19 245 ASN A N 1
ATOM 1944 C CA . ASN A 1 245 ? 15.490 -11.004 -4.774 1.00 95.19 245 ASN A CA 1
ATOM 1945 C C . ASN A 1 245 ? 14.212 -11.702 -5.234 1.00 95.19 245 ASN A C 1
ATOM 1947 O O . ASN A 1 245 ? 13.124 -11.130 -5.147 1.00 95.19 245 ASN A O 1
ATOM 1951 N N . PHE A 1 246 ? 14.351 -12.960 -5.642 1.00 93.81 246 PHE A N 1
ATOM 1952 C CA . PHE A 1 246 ? 13.234 -13.844 -5.957 1.00 93.81 246 PHE A CA 1
ATOM 1953 C C . PHE A 1 246 ? 13.006 -14.754 -4.759 1.00 93.81 246 PHE A C 1
ATOM 1955 O O . PHE A 1 246 ? 13.918 -15.450 -4.311 1.00 93.81 246 PHE A O 1
ATOM 1962 N N . LEU A 1 247 ? 11.803 -14.699 -4.208 1.00 93.50 247 LEU A N 1
ATOM 1963 C CA . LEU A 1 247 ? 11.446 -15.284 -2.928 1.00 93.50 247 LEU A CA 1
ATOM 1964 C C . LEU A 1 247 ? 10.376 -16.351 -3.131 1.00 93.50 247 LEU A C 1
ATOM 1966 O O . LEU A 1 247 ? 9.456 -16.177 -3.927 1.00 93.50 247 LEU A O 1
ATOM 1970 N N . VAL A 1 248 ? 10.474 -17.434 -2.375 1.00 91.94 248 VAL A N 1
ATOM 1971 C CA . VAL A 1 248 ? 9.460 -18.489 -2.309 1.00 91.94 248 VAL A CA 1
ATOM 1972 C C . VAL A 1 248 ? 9.118 -18.753 -0.854 1.00 91.94 248 VAL A C 1
ATOM 1974 O O . VAL A 1 248 ? 9.975 -18.637 0.023 1.00 91.94 248 VAL A O 1
ATOM 1977 N N . GLU A 1 249 ? 7.863 -19.093 -0.591 1.00 88.00 249 GLU A N 1
ATOM 1978 C CA . GLU A 1 249 ? 7.429 -19.498 0.741 1.00 88.00 249 GLU A CA 1
ATOM 1979 C C . GLU A 1 249 ? 7.408 -21.027 0.827 1.00 88.00 249 GLU A C 1
ATOM 1981 O O . GLU A 1 249 ? 6.750 -21.696 0.031 1.00 88.00 249 GLU A O 1
ATOM 1986 N N . GLN A 1 250 ? 8.130 -21.584 1.798 1.00 80.56 250 GLN A N 1
ATOM 1987 C CA . GLN A 1 250 ? 8.120 -23.010 2.121 1.00 80.56 250 GLN A CA 1
ATOM 1988 C C . GLN A 1 250 ? 7.903 -23.186 3.622 1.00 80.56 250 GLN A C 1
ATOM 1990 O O . GLN A 1 250 ? 8.621 -22.598 4.429 1.00 80.56 250 GLN A O 1
ATOM 1995 N N . ASP A 1 251 ? 6.895 -23.976 3.997 1.00 82.31 251 ASP A N 1
ATOM 1996 C CA . ASP A 1 251 ? 6.542 -24.273 5.393 1.00 82.31 251 ASP A CA 1
ATOM 1997 C C . ASP A 1 251 ? 6.404 -23.019 6.285 1.00 82.31 251 ASP A C 1
ATOM 1999 O O . ASP A 1 251 ? 6.844 -22.993 7.438 1.00 82.31 251 ASP A O 1
ATOM 2003 N N . GLY A 1 252 ? 5.817 -21.947 5.737 1.00 80.69 252 GLY A N 1
ATOM 2004 C CA . GLY A 1 252 ? 5.624 -20.667 6.431 1.00 80.69 252 GLY A CA 1
ATOM 2005 C C . GLY A 1 252 ? 6.897 -19.829 6.594 1.00 80.69 252 GLY A C 1
ATOM 2006 O O . GLY A 1 252 ? 6.937 -18.915 7.420 1.00 80.69 252 GLY A O 1
ATOM 2007 N N . LYS A 1 253 ? 7.968 -20.152 5.857 1.00 85.25 253 LYS A N 1
ATOM 2008 C CA . LYS A 1 253 ? 9.240 -19.421 5.865 1.00 85.25 253 LYS A CA 1
ATOM 2009 C C . LYS A 1 253 ? 9.601 -18.937 4.468 1.00 85.25 253 LYS A C 1
ATOM 2011 O O . LYS A 1 253 ? 9.451 -19.657 3.487 1.00 85.25 253 LYS A O 1
ATOM 2016 N N . TRP A 1 254 ? 10.153 -17.729 4.407 1.00 87.38 254 TRP A N 1
ATOM 2017 C CA . TRP A 1 254 ? 10.675 -17.149 3.174 1.00 87.38 254 TRP A CA 1
ATOM 2018 C C . TRP A 1 254 ? 12.079 -17.674 2.874 1.00 87.38 254 TRP A C 1
ATOM 2020 O O . TRP A 1 254 ? 12.982 -17.565 3.705 1.00 87.38 254 TRP A O 1
ATOM 2030 N N . GLY A 1 255 ? 12.258 -18.223 1.675 1.00 85.75 255 GLY A N 1
ATOM 2031 C CA . GLY A 1 255 ? 13.545 -18.605 1.105 1.00 85.75 255 GLY A CA 1
ATOM 2032 C C . GLY A 1 255 ? 13.867 -17.779 -0.139 1.00 85.75 255 GLY A C 1
ATOM 2033 O O . GLY A 1 255 ? 12.964 -17.348 -0.854 1.00 85.75 255 GLY A O 1
ATOM 2034 N N . ILE A 1 256 ? 15.157 -17.567 -0.406 1.00 86.94 256 ILE A N 1
ATOM 2035 C CA . ILE A 1 256 ? 15.630 -16.941 -1.648 1.00 86.94 256 ILE A CA 1
ATOM 2036 C C . ILE A 1 256 ? 15.821 -18.047 -2.687 1.00 86.94 256 ILE A C 1
ATOM 2038 O O . ILE A 1 256 ? 16.590 -18.979 -2.458 1.00 86.94 256 ILE A O 1
ATOM 2042 N N . LEU A 1 257 ? 15.152 -17.928 -3.831 1.00 84.25 257 LEU A N 1
ATOM 2043 C CA . LEU A 1 257 ? 15.148 -18.925 -4.903 1.00 84.25 257 LEU A CA 1
ATOM 2044 C C . LEU A 1 257 ? 16.541 -19.143 -5.522 1.00 84.25 257 LEU A C 1
ATOM 2046 O O . LEU A 1 257 ? 16.895 -20.261 -5.879 1.00 84.25 257 LEU A O 1
ATOM 2050 N N . SER A 1 258 ? 17.337 -18.083 -5.645 1.00 73.19 258 SER A N 1
ATOM 2051 C CA . SER A 1 258 ? 18.601 -18.061 -6.398 1.00 73.19 258 SER A CA 1
ATOM 2052 C C . SER A 1 258 ? 19.854 -17.825 -5.551 1.00 73.19 258 SER A C 1
ATOM 2054 O O . SER A 1 258 ? 20.956 -17.774 -6.091 1.00 73.19 258 SER A O 1
ATOM 2056 N N . GLY A 1 259 ? 19.707 -17.619 -4.239 1.00 77.94 259 GLY A N 1
ATOM 2057 C CA . GLY A 1 259 ? 20.808 -17.301 -3.318 1.00 77.94 259 GLY A CA 1
ATOM 2058 C C . GLY A 1 259 ? 21.478 -15.928 -3.507 1.00 77.94 259 GLY A C 1
ATOM 2059 O O . GLY A 1 259 ? 22.282 -15.542 -2.663 1.00 77.94 259 GLY A O 1
ATOM 2060 N N . VAL A 1 260 ? 21.147 -15.180 -4.565 1.00 86.25 260 VAL A N 1
ATOM 2061 C CA . VAL A 1 260 ? 21.658 -13.830 -4.860 1.00 86.25 260 VAL A CA 1
ATOM 2062 C C . VAL A 1 260 ? 20.548 -12.933 -5.411 1.00 86.25 260 VAL A C 1
ATOM 2064 O O . VAL A 1 260 ? 19.597 -13.428 -6.021 1.00 86.25 260 VAL A O 1
ATOM 2067 N N . ALA A 1 261 ? 20.695 -11.620 -5.225 1.00 92.38 261 ALA A N 1
ATOM 2068 C CA . ALA A 1 261 ? 19.889 -10.632 -5.933 1.00 92.38 261 ALA A CA 1
ATOM 2069 C C . ALA A 1 261 ? 20.355 -10.511 -7.393 1.00 92.38 261 ALA A C 1
ATOM 2071 O O . ALA A 1 261 ? 21.541 -10.690 -7.683 1.00 92.38 261 ALA A O 1
ATOM 2072 N N . PHE A 1 262 ? 19.427 -10.193 -8.290 1.00 95.94 262 PHE A N 1
ATOM 2073 C CA . PHE A 1 262 ? 19.703 -9.938 -9.702 1.00 95.94 262 PHE A CA 1
ATOM 2074 C C . PHE A 1 262 ? 19.489 -8.474 -10.041 1.00 95.94 262 PHE A C 1
ATOM 2076 O O . PHE A 1 262 ? 18.572 -7.835 -9.521 1.00 95.94 262 PHE A O 1
ATOM 2083 N N . GLU A 1 263 ? 20.320 -7.966 -10.943 1.00 97.56 263 GLU A N 1
ATOM 2084 C CA . GLU A 1 263 ? 20.089 -6.675 -11.559 1.00 97.56 263 GLU A CA 1
ATOM 2085 C C . GLU A 1 263 ? 18.955 -6.788 -12.580 1.00 97.56 263 GLU A C 1
ATOM 2087 O O . GLU A 1 263 ? 19.057 -7.472 -13.596 1.00 97.56 263 GLU A O 1
ATOM 2092 N N . GLU A 1 264 ? 17.868 -6.084 -12.316 1.00 97.88 264 GLU A N 1
ATOM 2093 C CA . GLU A 1 264 ? 16.735 -5.963 -13.218 1.00 97.88 264 GLU A CA 1
ATOM 2094 C C . GLU A 1 264 ? 16.609 -4.488 -13.598 1.00 97.88 264 GLU A C 1
ATOM 2096 O O . GLU A 1 264 ? 16.676 -3.603 -12.732 1.00 97.88 264 GLU A O 1
ATOM 2101 N N . THR A 1 265 ? 16.445 -4.200 -14.889 1.00 98.25 265 THR A N 1
ATOM 2102 C CA . THR A 1 265 ? 16.384 -2.817 -15.374 1.00 98.25 265 THR A CA 1
ATOM 2103 C C . THR A 1 265 ? 15.115 -2.543 -16.160 1.00 98.25 265 THR A C 1
ATOM 2105 O O . THR A 1 265 ? 14.640 -3.373 -16.931 1.00 98.25 265 THR A O 1
ATOM 2108 N N . LEU A 1 266 ? 14.576 -1.341 -15.972 1.00 98.56 266 LEU A N 1
ATOM 2109 C CA . LEU A 1 266 ? 13.478 -0.794 -16.753 1.00 98.56 266 LEU A CA 1
ATOM 2110 C C . LEU A 1 266 ? 13.931 0.525 -17.369 1.00 98.56 266 LEU A C 1
ATOM 2112 O O . LEU A 1 266 ? 14.034 1.544 -16.680 1.00 98.56 266 LEU A O 1
ATOM 2116 N N . LYS A 1 267 ? 14.162 0.534 -18.679 1.00 98.25 267 LYS A N 1
ATOM 2117 C CA . LYS A 1 267 ? 14.272 1.779 -19.432 1.00 98.25 267 LYS A CA 1
ATOM 2118 C C . LYS A 1 267 ? 12.870 2.339 -19.634 1.00 98.25 267 LYS A C 1
ATOM 2120 O O . LYS A 1 267 ? 12.042 1.723 -20.309 1.00 98.25 267 LYS A O 1
ATOM 2125 N N . LEU A 1 268 ? 12.616 3.491 -19.025 1.00 97.06 268 LEU A N 1
ATOM 2126 C CA . LEU A 1 268 ? 11.318 4.143 -19.088 1.00 97.06 268 LEU A CA 1
ATOM 2127 C C . LEU A 1 268 ? 11.071 4.699 -20.500 1.00 97.06 268 LEU A C 1
ATOM 2129 O O . LEU A 1 268 ? 12.018 5.173 -21.143 1.00 97.06 268 LEU A O 1
ATOM 2133 N N . PRO A 1 269 ? 9.814 4.683 -20.977 1.00 93.12 269 PRO A N 1
ATOM 2134 C CA . PRO A 1 269 ? 9.452 5.378 -22.203 1.00 93.12 269 PRO A CA 1
ATOM 2135 C C . PRO A 1 269 ? 9.736 6.882 -22.076 1.00 93.12 269 PRO A C 1
ATOM 2137 O O . PRO A 1 269 ? 9.703 7.445 -20.977 1.00 93.12 269 PRO A O 1
ATOM 2140 N N . ASN A 1 270 ? 10.036 7.549 -23.194 1.00 79.38 270 ASN A N 1
ATOM 2141 C CA . ASN A 1 270 ? 10.330 8.987 -23.177 1.00 79.38 270 ASN A CA 1
ATOM 2142 C C . ASN A 1 270 ? 9.057 9.847 -23.080 1.00 79.38 270 ASN A C 1
ATOM 2144 O O . ASN A 1 270 ? 9.161 11.038 -22.771 1.00 79.38 270 ASN A O 1
ATOM 2148 N N . LYS A 1 271 ? 7.886 9.260 -23.366 1.00 60.34 271 LYS A N 1
ATOM 2149 C CA . LYS A 1 271 ? 6.561 9.888 -23.344 1.00 60.34 271 LYS A CA 1
ATOM 2150 C C . LYS A 1 271 ? 5.514 8.955 -22.744 1.00 60.34 271 LYS A C 1
ATOM 2152 O O . LYS A 1 271 ? 5.426 7.788 -23.190 1.00 60.34 271 LYS A O 1
#

Sequence (271 aa):
MKMNKYIFGTLLISSFLIGCDQDNITRIYESDTYNYISFQNDVLNKEVEKTENTLEISIYRESTQGNASVTAELFFQQDGNGGEQPGREFISLDNNIITFAEGNNEAKIKLNIDLVKLDYLTKAKTQIRLTPKENCSVSPFGKSAITVSISRKPTWYQMEEKGIYTSQFLGTEKEVTVMKAEEAPFYIVKDCYVENGDIRIDLDQNGNATIEQQKAFIYPEYGVVYVAGTGQLNKISNTIITQMNFLVEQDGKWGILSGVAFEETLKLPNK

Secondary structure (DSSP, 8-state):
----------------------TTS------TTS-EEEBS-SEEEEEEPTT--EEEEEEEES--SS-EEEEEEEE-PBPTTSPBPTTTTTEEES-SEEEE-TT--EEEEEEEE-TTT--SS--EEEEEEEEEEES-EE-SSSBSEEEEEEEE---EEE-SSPEEEEETTTTEEEEE-EEEESSSSEEEETTSSSTT--EEEEE-TT-EEEEEEEEEEEETTTEEEEEEEEEEEETTTTEEEEEEEEEEEETTEEEESSSS-EEEEEE----